Protein AF-A0A5F1FF62-F1 (afdb_monomer_lite)

Radius of gyration: 32.66 Å; chains: 1; bounding box: 64×73×89 Å

Foldseek 3Di:
DDDDPLVVLLVVLVPDDDDAKDWDDDPPVLWTFIADPVDPDCPRTPTDCDPPNSPCSNVVSHVDRVVHSVVSNVVSVVVVVVVVVVVVVVVLVVLLVVLVVVVVVLVVVLVVVVVVCCVVVVAPDDPDPPDPSVVVNCVSPPDPDDSVSVQLVVLQVVLVVLVVVLPDPVCVVVVVNVVSVVSSVCSNVCVVVVVVVVPDDPPDDDDDPDDDD

Secondary structure (DSSP, 8-state):
-PPP-HHHHHHHHHHSPPS--EEEEEGGGTEEEEE-TT--STTS-EEE--SSTTTTHHHHHHHHHHT-HHHHHHHHHHHHHHHHHHHHHHHHHHHHHHHHHHHHHHHHHHHHHHHHHHHTTSSPPP-STT-HHHHHHHHHHS--S--HHHHHHHHHHHHHHHHHHHTSHHHHHTT-HHHHHHHHHHHHTTTTHHHHHTT--------------

Structure (mmCIF, N/CA/C/O backbone):
data_AF-A0A5F1FF62-F1
#
_entry.id   AF-A0A5F1FF62-F1
#
loop_
_atom_site.group_PDB
_atom_site.id
_atom_site.type_symbol
_atom_site.label_atom_id
_atom_site.label_alt_id
_atom_site.label_comp_id
_atom_site.label_asym_id
_atom_site.label_entity_id
_atom_site.label_seq_id
_atom_site.pdbx_PDB_ins_code
_atom_site.Cartn_x
_atom_site.Cartn_y
_atom_site.Cartn_z
_atom_site.occupancy
_atom_site.B_iso_or_equiv
_atom_site.auth_seq_id
_atom_site.auth_comp_id
_atom_site.auth_asym_id
_atom_site.auth_atom_id
_atom_site.pdbx_PDB_model_num
ATOM 1 N N . MET A 1 1 ? 9.003 -16.975 17.734 1.00 49.59 1 MET A N 1
ATOM 2 C CA . MET A 1 1 ? 7.691 -16.294 17.709 1.00 49.59 1 MET A CA 1
ATOM 3 C C . MET A 1 1 ? 6.743 -17.127 16.867 1.00 49.59 1 MET A C 1
ATOM 5 O O . MET A 1 1 ? 7.100 -17.449 15.740 1.00 49.59 1 MET A O 1
ATOM 9 N N . SER A 1 2 ? 5.597 -17.541 17.407 1.00 73.25 2 SER A N 1
ATOM 10 C CA . SER A 1 2 ? 4.537 -18.158 16.603 1.00 73.25 2 SER A CA 1
ATOM 11 C C . SER A 1 2 ? 3.933 -17.104 15.670 1.00 73.25 2 SER A C 1
ATOM 13 O O . SER A 1 2 ? 3.808 -15.935 16.035 1.00 73.25 2 SER A O 1
ATOM 15 N N . LYS A 1 3 ? 3.595 -17.496 14.439 1.00 89.38 3 LYS A N 1
ATOM 16 C CA . LYS A 1 3 ? 2.944 -16.599 13.480 1.00 89.38 3 LYS A CA 1
ATOM 17 C C . LYS A 1 3 ? 1.521 -16.318 13.970 1.00 89.38 3 LYS A C 1
ATOM 19 O O . LYS A 1 3 ? 0.759 -17.258 14.185 1.00 89.38 3 LYS A O 1
ATOM 24 N N . ILE A 1 4 ? 1.168 -15.047 14.148 1.00 90.94 4 ILE A N 1
ATOM 25 C CA . ILE A 1 4 ? -0.195 -14.653 14.520 1.00 90.94 4 ILE A CA 1
ATOM 26 C C . ILE A 1 4 ? -1.151 -15.056 13.392 1.00 90.94 4 ILE A C 1
ATOM 28 O O . ILE A 1 4 ? -0.934 -14.712 12.228 1.00 90.94 4 ILE A O 1
ATOM 32 N N . ASN A 1 5 ? -2.221 -15.776 13.733 1.00 94.31 5 ASN A N 1
ATOM 33 C CA . ASN A 1 5 ? -3.292 -16.082 12.791 1.00 94.31 5 ASN A CA 1
ATOM 34 C C . ASN A 1 5 ? -4.337 -14.959 12.811 1.00 94.31 5 ASN A C 1
ATOM 36 O O . ASN A 1 5 ? -5.277 -14.968 13.604 1.00 94.31 5 ASN A O 1
ATOM 40 N N . TYR A 1 6 ? -4.156 -13.985 11.923 1.00 94.62 6 TYR A N 1
ATOM 41 C CA . TYR A 1 6 ? -5.023 -12.812 11.838 1.00 94.62 6 TYR A CA 1
ATOM 42 C C . TYR A 1 6 ? -6.472 -13.135 11.462 1.00 94.62 6 TYR A C 1
ATOM 44 O O . TYR A 1 6 ? -7.371 -12.429 11.906 1.00 94.62 6 TYR A O 1
ATOM 52 N N . GLN A 1 7 ? -6.710 -14.198 10.685 1.00 94.62 7 GLN A N 1
ATOM 53 C CA . GLN A 1 7 ? -8.073 -14.598 10.331 1.00 94.62 7 GLN A CA 1
ATOM 54 C C . GLN A 1 7 ? -8.815 -15.116 11.560 1.00 94.62 7 GLN A C 1
ATOM 56 O O . GLN A 1 7 ? -9.945 -14.715 11.814 1.00 94.62 7 GLN A O 1
ATOM 61 N N . VAL A 1 8 ? -8.152 -15.954 12.360 1.00 95.75 8 VAL A N 1
ATOM 62 C CA . VAL A 1 8 ? -8.714 -16.443 13.624 1.00 95.75 8 VAL A CA 1
ATOM 63 C C . VAL A 1 8 ? -8.977 -15.282 14.582 1.00 95.75 8 VAL A C 1
ATOM 65 O O . VAL A 1 8 ? -10.057 -15.217 15.159 1.00 95.75 8 VAL A O 1
ATOM 68 N N . LEU A 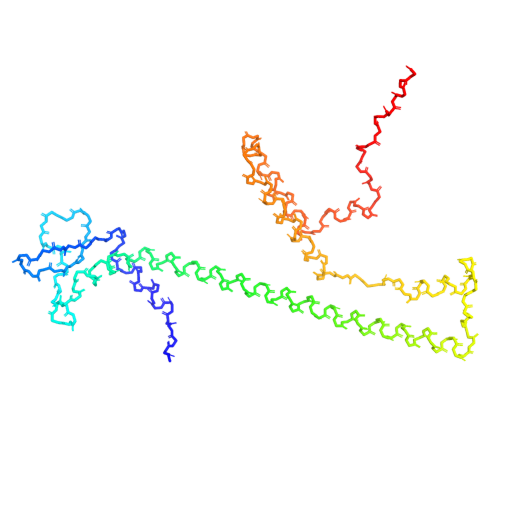1 9 ? -8.047 -14.326 14.705 1.00 95.12 9 LEU A N 1
ATOM 69 C CA . LEU A 1 9 ? -8.266 -13.132 15.531 1.00 95.12 9 LEU A CA 1
ATOM 70 C C . LEU A 1 9 ? -9.460 -12.298 15.056 1.00 95.12 9 LEU A C 1
ATOM 72 O O . LEU A 1 9 ? -10.239 -11.835 15.885 1.00 95.12 9 LEU A O 1
ATOM 76 N N . ARG A 1 10 ? -9.629 -12.130 13.739 1.00 96.50 10 ARG A N 1
ATOM 77 C CA . ARG A 1 10 ? -10.762 -11.397 13.166 1.00 96.50 10 ARG A CA 1
ATOM 78 C C . ARG A 1 10 ? -12.090 -12.083 13.484 1.00 96.50 10 ARG A C 1
ATOM 80 O O . ARG A 1 10 ? -13.035 -11.408 13.875 1.00 96.50 10 ARG A O 1
ATOM 87 N N . GLU A 1 11 ? -12.162 -13.406 13.351 1.00 96.69 11 GLU A N 1
ATOM 88 C CA . GLU A 1 11 ? -13.381 -14.158 13.670 1.00 96.69 11 GLU A CA 1
ATOM 89 C C . GLU A 1 11 ? -13.707 -14.131 15.168 1.00 96.69 11 GLU A C 1
ATOM 91 O O . GLU A 1 11 ? -14.864 -13.929 15.531 1.00 96.69 11 GLU A O 1
ATOM 96 N N . ILE A 1 12 ? -12.699 -14.229 16.044 1.00 96.00 12 ILE A N 1
ATOM 97 C CA . ILE A 1 12 ? -12.891 -14.059 17.494 1.00 96.00 12 ILE A CA 1
ATOM 98 C C . ILE A 1 12 ? -13.411 -12.648 17.806 1.00 96.00 12 ILE A C 1
ATOM 100 O O . ILE A 1 12 ? -14.361 -12.500 18.572 1.00 96.00 12 ILE A O 1
ATOM 104 N N . ALA A 1 13 ? -12.836 -11.611 17.188 1.00 95.50 13 ALA A N 1
ATOM 105 C CA . ALA A 1 13 ? -13.271 -10.234 17.401 1.00 95.50 13 ALA A CA 1
ATOM 106 C C . ALA A 1 13 ? -14.721 -10.005 16.941 1.00 95.50 13 ALA A C 1
ATOM 108 O O . ALA A 1 13 ? -15.482 -9.363 17.654 1.00 95.50 13 ALA A O 1
ATOM 109 N N . LYS A 1 14 ? -15.152 -10.571 15.807 1.00 95.31 14 LYS A N 1
ATOM 110 C CA . LYS A 1 14 ? -16.551 -10.463 15.346 1.00 95.31 14 LYS A CA 1
ATOM 111 C C . LYS A 1 14 ? -17.556 -11.117 16.297 1.00 95.31 14 LYS A C 1
ATOM 113 O O . LYS A 1 14 ? -18.678 -10.638 16.411 1.00 95.31 14 LYS A O 1
ATOM 118 N N . GLN A 1 15 ? -17.171 -12.219 16.942 1.00 95.25 15 GLN A N 1
ATOM 119 C CA . GLN A 1 15 ? -18.043 -12.966 17.858 1.00 95.25 15 GLN A CA 1
ATOM 120 C C . GLN A 1 15 ? -18.161 -12.316 19.242 1.00 95.25 15 GLN A C 1
ATOM 122 O O . GLN A 1 15 ? -19.122 -12.579 19.961 1.00 95.25 15 GLN A O 1
ATOM 127 N N . ALA A 1 16 ? -17.191 -11.489 19.627 1.00 92.88 16 ALA A N 1
ATOM 128 C CA . ALA A 1 16 ? -17.205 -10.787 20.902 1.00 92.88 16 ALA A CA 1
ATOM 129 C C . ALA A 1 16 ? -18.225 -9.630 20.921 1.00 92.88 16 ALA A C 1
ATOM 131 O O . ALA A 1 16 ? -18.706 -9.174 19.881 1.00 92.88 16 ALA A O 1
ATOM 132 N N . THR A 1 17 ? -18.540 -9.123 22.117 1.00 90.62 17 THR A N 1
ATOM 133 C CA . THR A 1 17 ? -19.432 -7.968 22.292 1.00 90.62 17 THR A CA 1
ATOM 134 C C . THR A 1 17 ? -18.849 -6.736 21.608 1.00 90.62 17 THR A C 1
ATOM 136 O O . THR A 1 17 ? -17.770 -6.269 21.967 1.00 90.62 17 THR A O 1
ATOM 139 N N . GLN A 1 18 ? -19.560 -6.203 20.618 1.00 91.75 18 GLN A N 1
ATOM 140 C CA . GLN A 1 18 ? -19.122 -5.019 19.882 1.00 91.75 18 GLN A CA 1
ATOM 141 C C . GLN A 1 18 ? -19.360 -3.735 20.686 1.00 91.75 18 GLN A C 1
ATOM 143 O O . GLN A 1 18 ? -20.227 -3.685 21.556 1.00 91.75 18 GLN A O 1
ATOM 148 N N . GLY A 1 19 ? -18.626 -2.678 20.337 1.00 88.75 19 GLY A N 1
ATOM 149 C CA . GLY A 1 19 ? -18.768 -1.356 20.945 1.00 88.75 19 GLY A CA 1
ATOM 150 C C . GLY A 1 19 ? -17.709 -1.049 22.002 1.00 88.75 19 GLY A C 1
ATOM 151 O O . GLY A 1 19 ? -16.685 -1.725 22.101 1.00 88.75 19 GLY A O 1
ATOM 152 N N . GLU A 1 20 ? -17.944 0.026 22.752 1.00 90.38 20 GLU A N 1
ATOM 153 C CA . GLU A 1 20 ? -17.023 0.504 23.780 1.00 90.38 20 GLU A CA 1
ATOM 154 C C . GLU A 1 20 ? -16.998 -0.442 24.980 1.00 90.38 20 GLU A C 1
ATOM 156 O O . GLU A 1 20 ? -18.036 -0.862 25.493 1.00 90.38 20 GLU A O 1
ATOM 161 N N . TRP A 1 21 ? -15.788 -0.761 25.428 1.00 92.00 21 TRP A N 1
ATOM 162 C CA . TRP A 1 21 ? -15.542 -1.484 26.666 1.00 92.00 21 TRP A CA 1
ATOM 163 C C . TRP A 1 21 ? -14.850 -0.537 27.644 1.00 92.00 21 TRP A C 1
ATOM 165 O O . TRP A 1 21 ? -13.980 0.242 27.253 1.00 92.00 21 TRP A O 1
ATOM 175 N N . VAL A 1 22 ? -15.210 -0.622 28.922 1.00 90.44 22 VAL A N 1
ATOM 176 C CA . VAL A 1 22 ? -14.703 0.246 29.989 1.00 90.44 22 VAL A CA 1
ATOM 177 C C . VAL A 1 22 ? -14.136 -0.607 31.116 1.00 90.44 22 VAL A C 1
ATOM 179 O O . VAL A 1 22 ? -14.648 -1.680 31.435 1.00 90.44 22 VAL A O 1
ATOM 182 N N . ALA A 1 23 ? -13.053 -0.133 31.727 1.00 90.31 23 ALA A N 1
ATOM 183 C CA . ALA A 1 23 ? -12.481 -0.778 32.897 1.00 90.31 23 ALA A CA 1
ATOM 184 C C . ALA A 1 23 ? -13.267 -0.412 34.163 1.00 90.31 23 ALA A C 1
ATOM 186 O O . ALA A 1 23 ? -13.412 0.764 34.499 1.00 90.31 23 ALA A O 1
ATOM 187 N N . PHE A 1 24 ? -13.700 -1.426 34.905 1.00 86.88 24 PHE A N 1
ATOM 188 C CA . PHE A 1 24 ? -14.307 -1.283 36.222 1.00 86.88 24 PHE A CA 1
ATOM 189 C C . PHE A 1 24 ? -13.265 -1.546 37.308 1.00 86.88 24 PHE A C 1
ATOM 191 O O . PHE A 1 24 ? -12.750 -2.661 37.422 1.00 86.88 24 PHE A O 1
ATOM 198 N N . ILE A 1 25 ? -12.966 -0.526 38.114 1.00 86.56 25 ILE A N 1
ATOM 199 C CA . ILE A 1 25 ? -11.929 -0.570 39.149 1.00 86.56 25 ILE A CA 1
ATOM 200 C C . ILE A 1 25 ? -12.566 -0.295 40.516 1.00 86.56 25 ILE A C 1
ATOM 202 O O . ILE A 1 25 ? -13.060 0.799 40.778 1.00 86.56 25 ILE A O 1
ATOM 206 N N . SER A 1 26 ? -12.536 -1.284 41.408 1.00 85.31 26 SER A N 1
ATOM 207 C CA . SER A 1 26 ? -13.004 -1.172 42.791 1.00 85.31 26 SER A CA 1
ATOM 208 C C . SER A 1 26 ? -11.936 -1.701 43.743 1.00 85.31 26 SER A C 1
ATOM 210 O O . SER A 1 26 ? -11.886 -2.889 44.068 1.00 85.31 26 SER A O 1
ATOM 212 N N . THR A 1 27 ? -11.088 -0.794 44.222 1.00 82.06 27 THR A N 1
ATOM 213 C CA . THR A 1 27 ? -9.988 -1.108 45.147 1.00 82.06 27 THR A CA 1
ATOM 214 C C . THR A 1 27 ? -10.494 -1.659 46.480 1.00 82.06 27 THR A C 1
ATOM 216 O O . THR A 1 27 ? -9.939 -2.627 46.989 1.00 82.06 27 THR A O 1
ATOM 219 N N . GLY A 1 28 ? -11.600 -1.119 47.006 1.00 79.31 28 GLY A N 1
ATOM 220 C CA . GLY A 1 28 ? -12.195 -1.558 48.275 1.00 79.31 28 GLY A CA 1
ATOM 221 C C . GLY A 1 28 ? -12.721 -2.997 48.265 1.00 79.31 28 GLY A C 1
ATOM 222 O O . GLY A 1 28 ? -12.773 -3.633 49.312 1.00 79.31 28 GLY A O 1
ATOM 223 N N . THR A 1 29 ? -13.078 -3.533 47.093 1.00 79.25 29 THR A N 1
ATOM 224 C CA . THR A 1 29 ? -13.524 -4.931 46.941 1.00 79.25 29 THR A CA 1
ATOM 225 C C . THR A 1 29 ? -12.495 -5.818 46.235 1.00 79.25 29 THR A C 1
ATOM 227 O O . THR A 1 29 ? -12.786 -6.986 45.964 1.00 79.25 29 THR A O 1
ATOM 230 N N . GLY A 1 30 ? -11.320 -5.270 45.895 1.00 77.19 30 GLY A N 1
ATOM 231 C CA . GLY A 1 30 ? -10.305 -5.940 45.076 1.00 77.19 30 GLY A CA 1
ATOM 232 C C . GLY A 1 30 ? -10.830 -6.392 43.708 1.00 77.19 30 GLY A C 1
ATOM 233 O O . GLY A 1 30 ? -10.431 -7.446 43.212 1.00 77.19 30 GLY A O 1
ATOM 234 N N . THR A 1 31 ? -11.788 -5.659 43.130 1.00 80.31 31 THR A N 1
ATOM 235 C CA . THR A 1 31 ? -12.437 -6.023 41.863 1.00 80.31 31 THR A CA 1
ATOM 236 C C . THR A 1 31 ? -11.886 -5.172 40.729 1.00 80.31 31 THR A C 1
ATOM 238 O O . THR A 1 31 ? -12.028 -3.952 40.744 1.00 80.31 31 THR A O 1
ATOM 241 N N . TYR A 1 32 ? -11.317 -5.832 39.726 1.00 85.06 32 TYR A N 1
ATOM 242 C CA . TYR A 1 32 ? -10.826 -5.218 38.497 1.00 85.06 32 TYR A CA 1
ATOM 243 C C . TYR A 1 32 ? -11.397 -6.013 37.324 1.00 85.06 32 TYR A C 1
ATOM 245 O O . TYR A 1 32 ? -11.244 -7.235 37.270 1.00 85.06 32 TYR A O 1
ATOM 253 N N . ALA A 1 33 ? -12.127 -5.344 36.442 1.00 85.56 33 ALA A N 1
ATOM 254 C CA . ALA A 1 33 ? -12.941 -6.002 35.428 1.00 85.56 33 ALA A CA 1
ATOM 255 C C . ALA A 1 33 ? -13.121 -5.125 34.187 1.00 85.56 33 ALA A C 1
ATOM 257 O O . ALA A 1 33 ? -12.734 -3.957 34.178 1.00 85.56 33 ALA A O 1
ATOM 258 N N . VAL A 1 34 ? -13.740 -5.689 33.154 1.00 87.38 34 VAL A N 1
ATOM 259 C CA . VAL A 1 34 ? -14.182 -4.966 31.957 1.00 87.38 34 VAL A CA 1
ATOM 260 C C . VAL A 1 34 ? -15.695 -5.123 31.821 1.00 87.38 34 VAL A C 1
ATOM 262 O O . VAL A 1 34 ? -16.224 -6.190 32.141 1.00 87.38 34 VAL A O 1
ATOM 265 N N . HIS A 1 35 ? -16.375 -4.058 31.400 1.00 85.81 35 HIS A N 1
ATOM 266 C CA . HIS A 1 35 ? -17.827 -4.012 31.203 1.00 85.81 35 HIS A CA 1
ATOM 267 C C . HIS A 1 35 ? -18.202 -3.062 30.057 1.00 85.81 35 HIS A C 1
ATOM 269 O O . HIS A 1 35 ? -17.329 -2.384 29.505 1.00 85.81 35 HIS A O 1
ATOM 275 N N . THR A 1 36 ? -19.488 -2.983 29.709 1.00 85.88 36 THR A N 1
ATOM 276 C CA . THR A 1 36 ? -19.987 -2.000 28.738 1.00 85.88 36 THR A CA 1
ATOM 277 C C . THR A 1 36 ? -20.586 -0.772 29.445 1.00 85.88 36 THR A C 1
ATOM 279 O O . THR A 1 36 ? -21.092 -0.891 30.566 1.00 85.88 36 THR A O 1
ATOM 282 N N . PRO A 1 37 ? -20.575 0.432 28.835 1.00 81.12 37 PRO A N 1
ATOM 283 C CA . PRO A 1 37 ? -21.099 1.649 29.471 1.00 81.12 37 PRO A CA 1
ATOM 284 C C . PRO A 1 37 ? -22.577 1.590 29.900 1.00 81.12 37 PRO A C 1
ATOM 286 O O . PRO A 1 37 ? -23.000 2.379 30.744 1.00 81.12 37 PRO A O 1
ATOM 289 N N . GLY A 1 38 ? -23.375 0.690 29.313 1.00 70.88 38 GLY A N 1
ATOM 290 C CA . GLY A 1 38 ? -24.804 0.538 29.611 1.00 70.88 38 GLY A CA 1
ATOM 291 C C . GLY A 1 38 ? -25.112 -0.167 30.937 1.00 70.88 38 GLY A C 1
ATOM 292 O O . GLY A 1 38 ? -26.257 -0.118 31.396 1.00 70.88 38 GLY A O 1
ATOM 293 N N . ASP A 1 39 ? -24.110 -0.780 31.569 1.00 68.50 39 ASP A N 1
ATOM 294 C CA . ASP A 1 39 ? -24.318 -1.696 32.688 1.00 68.50 39 ASP A CA 1
ATOM 295 C C . ASP A 1 39 ? -24.507 -0.955 34.013 1.00 68.50 39 ASP A C 1
ATOM 297 O O . ASP A 1 39 ? -23.639 -0.223 34.491 1.00 68.50 39 ASP A O 1
ATOM 301 N N . LYS A 1 40 ? -25.675 -1.154 34.637 1.00 58.00 40 LYS A N 1
ATOM 302 C CA . LYS A 1 40 ? -26.061 -0.490 35.897 1.00 58.00 40 LYS A CA 1
ATOM 303 C C . LYS A 1 40 ? -25.883 -1.361 37.140 1.00 58.00 40 LYS A C 1
ATOM 305 O O . LYS A 1 40 ? -26.036 -0.858 38.254 1.00 58.00 40 LYS A O 1
ATOM 310 N N . ARG A 1 41 ? -25.611 -2.657 36.978 1.00 55.38 41 ARG A N 1
ATOM 311 C CA . ARG A 1 41 ? -25.443 -3.642 38.060 1.00 55.38 41 ARG A CA 1
ATOM 312 C C . ARG A 1 41 ? -24.451 -4.712 37.617 1.00 55.38 41 ARG A C 1
ATOM 314 O O . ARG A 1 41 ? -24.289 -4.916 36.424 1.00 55.38 41 ARG A O 1
ATOM 321 N N . CYS A 1 42 ? -23.793 -5.361 38.578 1.00 60.59 42 CYS A N 1
ATOM 322 C CA . CYS A 1 42 ? -22.689 -6.324 38.430 1.00 60.59 42 CYS A CA 1
ATOM 323 C C . CYS A 1 42 ? -22.987 -7.600 37.602 1.00 60.59 42 CYS A C 1
ATOM 325 O O . CYS A 1 42 ? -22.338 -8.619 37.820 1.00 60.59 42 CYS A O 1
ATOM 327 N N . GLU A 1 43 ? -23.980 -7.579 36.718 1.00 59.53 43 GLU A N 1
ATOM 328 C CA . GLU A 1 43 ? -24.482 -8.722 35.956 1.00 59.53 43 GLU A CA 1
ATOM 329 C C . GLU A 1 43 ? -23.626 -8.976 34.700 1.00 59.53 43 GLU A C 1
ATOM 331 O O . GLU A 1 43 ? -23.293 -10.126 34.434 1.00 59.53 43 GLU A O 1
ATOM 336 N N . ASP A 1 44 ? -23.136 -7.920 34.038 1.00 62.22 44 ASP A N 1
ATOM 337 C CA . ASP A 1 44 ? -22.296 -7.997 32.824 1.00 62.22 44 ASP A CA 1
ATOM 338 C C . ASP A 1 44 ? -20.802 -7.692 33.085 1.00 62.22 44 ASP A C 1
ATOM 340 O O . ASP A 1 44 ? -20.019 -7.370 32.189 1.00 62.22 44 ASP A O 1
ATOM 344 N N . VAL A 1 45 ? -20.373 -7.794 34.347 1.00 65.69 45 VAL A N 1
ATOM 345 C CA . VAL A 1 45 ? -18.990 -7.524 34.765 1.00 65.69 45 VAL A CA 1
ATOM 346 C C . VAL A 1 45 ? -18.179 -8.818 34.760 1.00 65.69 45 VAL A C 1
ATOM 348 O O . VAL A 1 45 ? -18.389 -9.698 35.598 1.00 65.69 45 VAL A O 1
ATOM 351 N N . ILE A 1 46 ? -17.164 -8.914 33.896 1.00 66.56 46 ILE A N 1
ATOM 352 C CA . ILE A 1 46 ? -16.197 -10.023 33.947 1.00 66.56 46 ILE A CA 1
ATOM 353 C C . ILE A 1 46 ? -15.224 -9.773 35.108 1.00 66.56 46 ILE A C 1
ATOM 355 O O . ILE A 1 46 ? -14.135 -9.222 34.929 1.00 66.56 46 ILE A O 1
ATOM 359 N N . LYS A 1 47 ? -15.627 -10.148 36.332 1.00 67.00 47 LYS A N 1
ATOM 360 C CA . LYS A 1 47 ? -14.765 -10.081 37.520 1.00 67.00 47 LYS A CA 1
ATOM 361 C C . LYS A 1 47 ? -13.661 -11.119 37.407 1.00 67.00 47 LYS A C 1
ATOM 363 O O . LYS A 1 47 ? -13.907 -12.321 37.461 1.00 67.00 47 LYS A O 1
ATOM 368 N N . TRP A 1 48 ? -12.430 -10.638 37.320 1.00 67.81 48 TRP A N 1
ATOM 369 C CA . TRP A 1 48 ? -11.275 -11.493 37.139 1.00 67.81 48 TRP A CA 1
ATOM 370 C C . TRP A 1 48 ? -10.222 -11.215 38.219 1.00 67.81 48 TRP A C 1
ATOM 372 O O . TRP A 1 48 ? -9.971 -10.077 38.606 1.00 67.81 48 TRP A O 1
ATOM 382 N N . THR A 1 49 ? -9.633 -12.277 38.772 1.00 64.94 49 THR A N 1
ATOM 383 C CA . THR A 1 49 ? -8.751 -12.214 39.950 1.00 64.94 49 THR A CA 1
ATOM 384 C C . THR A 1 49 ? -7.337 -11.706 39.647 1.00 64.94 49 THR A C 1
ATOM 386 O O . THR A 1 49 ? -6.520 -11.644 40.562 1.00 64.94 49 THR A O 1
ATOM 389 N N . GLY A 1 50 ? -7.029 -11.348 38.396 1.00 65.69 50 GLY A N 1
ATOM 390 C CA . GLY A 1 50 ? -5.677 -11.006 37.937 1.00 65.69 50 GLY A CA 1
ATOM 391 C C . GLY A 1 50 ? -4.791 -12.239 37.686 1.00 65.69 50 GLY A C 1
ATOM 392 O O . GLY A 1 50 ? -5.108 -13.343 38.128 1.00 65.69 50 GLY A O 1
ATOM 393 N N . PHE A 1 51 ? -3.682 -12.059 36.952 1.00 72.75 51 PHE A N 1
ATOM 394 C CA . PHE A 1 51 ? -2.701 -13.126 36.653 1.00 72.75 51 PHE A CA 1
ATOM 395 C C . PHE A 1 51 ? -1.549 -13.167 37.676 1.00 72.75 51 PHE A C 1
ATOM 397 O O . PHE A 1 51 ? -0.791 -14.129 37.721 1.00 72.75 51 PHE A O 1
ATOM 404 N N . ASP A 1 52 ? -1.391 -12.114 38.478 1.00 78.38 52 ASP A N 1
ATOM 405 C CA . ASP A 1 52 ? -0.155 -11.769 39.188 1.00 78.38 52 ASP A CA 1
ATOM 406 C C . ASP A 1 52 ? -0.385 -11.423 40.669 1.00 78.38 52 ASP A C 1
ATOM 408 O O . ASP A 1 52 ? 0.316 -10.592 41.254 1.00 78.38 52 ASP A O 1
ATOM 412 N N . GLY A 1 53 ? -1.406 -12.028 41.281 1.00 75.88 53 GLY A N 1
ATOM 413 C CA . GLY A 1 53 ? -1.830 -11.674 42.638 1.00 75.88 53 GLY A CA 1
ATOM 414 C C . GLY A 1 53 ? -2.398 -10.253 42.725 1.00 75.88 53 GLY A C 1
ATOM 415 O O . GLY A 1 53 ? -2.222 -9.588 43.739 1.00 75.88 53 GLY A O 1
ATOM 416 N N . GLN A 1 54 ? -3.042 -9.793 41.647 1.00 77.81 54 GLN A N 1
ATOM 417 C CA . GLN A 1 54 ? -3.685 -8.483 41.476 1.00 77.81 54 GLN A CA 1
ATOM 418 C C . GLN A 1 54 ? -2.768 -7.258 41.378 1.00 77.81 54 GLN A C 1
ATOM 420 O O . GLN A 1 54 ? -3.273 -6.140 41.274 1.00 77.81 54 GLN A O 1
ATOM 425 N N . LYS A 1 55 ? -1.443 -7.429 41.343 1.00 85.44 55 LYS A N 1
ATOM 426 C CA . LYS A 1 55 ? -0.496 -6.301 41.321 1.00 85.44 55 LYS A CA 1
ATOM 427 C C . LYS A 1 55 ? -0.710 -5.359 40.131 1.00 85.44 55 LYS A C 1
ATOM 429 O O . LYS A 1 55 ? -0.586 -4.152 40.298 1.00 85.44 55 LYS A O 1
ATOM 434 N N . ASN A 1 56 ? -1.070 -5.892 38.961 1.00 88.06 56 ASN A N 1
ATOM 435 C CA . ASN A 1 56 ? -1.351 -5.113 37.749 1.00 88.06 56 ASN A CA 1
ATOM 436 C C . ASN A 1 56 ? -2.817 -5.187 37.303 1.00 88.06 56 ASN A C 1
ATOM 438 O O . ASN A 1 56 ? -3.129 -4.867 36.156 1.00 88.06 56 ASN A O 1
ATOM 442 N N . ALA A 1 57 ? -3.730 -5.626 38.170 1.00 87.62 57 ALA A N 1
ATOM 443 C CA . ALA A 1 57 ? -5.102 -5.924 37.765 1.00 87.62 57 ALA A CA 1
ATOM 444 C C . ALA A 1 57 ? -5.844 -4.706 37.187 1.00 87.62 57 ALA A C 1
ATOM 446 O O . ALA A 1 57 ? -6.549 -4.847 36.188 1.00 87.62 57 ALA A O 1
ATOM 447 N N . GLU A 1 58 ? -5.618 -3.508 37.734 1.00 88.44 58 GLU A N 1
ATOM 448 C CA . GLU A 1 58 ? -6.161 -2.269 37.167 1.00 88.44 58 GLU A CA 1
ATOM 449 C C . GLU A 1 58 ? -5.648 -2.003 35.745 1.00 88.44 58 GLU A C 1
ATOM 451 O O . GLU A 1 58 ? -6.441 -1.769 34.831 1.00 88.44 58 GLU A O 1
ATOM 456 N N . ASN A 1 59 ? -4.333 -2.079 35.540 1.00 90.88 59 ASN A N 1
ATOM 457 C CA . ASN A 1 59 ? -3.720 -1.836 34.233 1.00 90.88 59 ASN A CA 1
ATOM 458 C C . ASN A 1 59 ? -4.184 -2.861 33.194 1.00 90.88 59 ASN A C 1
ATOM 460 O O . ASN A 1 59 ? -4.475 -2.496 32.058 1.00 90.88 59 ASN A O 1
ATOM 464 N N . ASN A 1 60 ? -4.317 -4.128 33.589 1.00 89.62 60 ASN A N 1
ATOM 465 C CA . ASN A 1 60 ? -4.803 -5.185 32.708 1.00 89.62 60 ASN A CA 1
ATOM 466 C C . ASN A 1 60 ? -6.263 -4.952 32.298 1.00 89.62 60 ASN A C 1
ATOM 468 O O . ASN A 1 60 ? -6.593 -5.102 31.125 1.00 89.62 60 ASN A O 1
ATOM 472 N N . ALA A 1 61 ? -7.125 -4.538 33.234 1.00 89.69 61 ALA A N 1
ATOM 473 C CA . ALA A 1 61 ? -8.511 -4.191 32.928 1.00 89.69 61 ALA A CA 1
ATOM 474 C C . ALA A 1 61 ? -8.589 -3.021 31.934 1.00 89.69 61 ALA A C 1
ATOM 476 O O . ALA A 1 61 ? -9.295 -3.111 30.932 1.00 89.69 61 ALA A O 1
ATOM 477 N N . ARG A 1 62 ? -7.804 -1.956 32.157 1.00 92.12 62 ARG A N 1
ATOM 478 C CA . ARG A 1 62 ? -7.704 -0.819 31.223 1.00 92.12 62 ARG A CA 1
ATOM 479 C C . ARG A 1 62 ? -7.195 -1.246 29.848 1.00 92.12 62 ARG A C 1
ATOM 481 O O . ARG A 1 62 ? -7.755 -0.820 28.844 1.00 92.12 62 ARG A O 1
ATOM 488 N N . TYR A 1 63 ? -6.179 -2.105 29.800 1.00 92.69 63 TYR A N 1
ATOM 489 C CA . TYR A 1 63 ? -5.626 -2.621 28.550 1.00 92.69 63 TYR A CA 1
ATOM 490 C C . TYR A 1 63 ? -6.658 -3.428 27.756 1.00 92.69 63 TYR A C 1
ATOM 492 O O . TYR A 1 63 ? -6.877 -3.137 26.585 1.00 92.69 63 TYR A O 1
ATOM 500 N N . ILE A 1 64 ? -7.334 -4.393 28.388 1.00 91.00 64 ILE A N 1
ATOM 501 C CA . ILE A 1 64 ? -8.354 -5.225 27.730 1.00 91.00 64 ILE A CA 1
ATOM 502 C C . ILE A 1 64 ? -9.529 -4.364 27.247 1.00 91.00 64 ILE A C 1
ATOM 504 O O . ILE A 1 64 ? -10.000 -4.554 26.130 1.00 91.00 64 ILE A O 1
ATOM 508 N N . ALA A 1 65 ? -9.974 -3.395 28.053 1.00 91.94 65 ALA A N 1
ATOM 509 C CA . ALA A 1 65 ? -11.042 -2.471 27.676 1.00 91.94 65 ALA A CA 1
ATOM 510 C C . ALA A 1 65 ? -10.663 -1.610 26.454 1.00 91.94 65 ALA A C 1
ATOM 512 O O . ALA A 1 65 ? -11.460 -1.433 25.533 1.00 91.94 65 ALA A O 1
ATOM 513 N N . ALA A 1 66 ? -9.423 -1.116 26.411 1.00 94.81 66 ALA A N 1
ATOM 514 C CA . ALA A 1 66 ? -8.911 -0.354 25.275 1.00 94.81 66 ALA A CA 1
ATOM 515 C C . ALA A 1 66 ? -8.743 -1.222 24.015 1.00 94.81 66 ALA A C 1
ATOM 517 O O . ALA A 1 66 ? -9.005 -0.760 22.909 1.00 94.81 66 ALA A O 1
ATOM 518 N N . PHE A 1 67 ? -8.346 -2.487 24.173 1.00 95.06 67 PHE A N 1
ATOM 519 C CA . PHE A 1 67 ? -8.199 -3.467 23.091 1.00 95.06 67 PHE A CA 1
ATOM 520 C C . PHE A 1 67 ? -9.500 -4.241 22.817 1.00 95.06 67 PHE A C 1
ATOM 522 O O . PHE A 1 67 ? -9.501 -5.455 22.605 1.00 95.06 67 PHE A O 1
ATOM 529 N N . ASN A 1 68 ? -10.625 -3.524 22.818 1.00 94.38 68 ASN A N 1
ATOM 530 C CA . ASN A 1 68 ? -11.933 -4.098 22.530 1.00 94.38 68 ASN A CA 1
ATOM 531 C C . ASN A 1 68 ? -12.034 -4.621 21.076 1.00 94.38 68 ASN A C 1
ATOM 533 O O . ASN A 1 68 ? -11.196 -4.305 20.219 1.00 94.38 68 ASN A O 1
ATOM 537 N N . PRO A 1 69 ? -13.077 -5.403 20.752 1.00 95.50 69 PRO A N 1
ATOM 538 C CA . PRO A 1 69 ? -13.208 -6.021 19.439 1.00 95.50 69 PRO A CA 1
ATOM 539 C C . PRO A 1 69 ? -13.290 -5.043 18.264 1.00 95.50 69 PRO A C 1
ATOM 541 O O . PRO A 1 69 ? -12.847 -5.388 17.166 1.00 95.50 69 PRO A O 1
ATOM 544 N N . ALA A 1 70 ? -13.826 -3.835 18.465 1.00 94.38 70 ALA A N 1
ATOM 545 C CA . ALA A 1 70 ? -13.877 -2.814 17.420 1.00 94.38 70 ALA A CA 1
ATOM 546 C C . ALA A 1 70 ? -12.470 -2.286 17.090 1.00 94.38 70 ALA A C 1
ATOM 548 O O . ALA A 1 70 ? -12.103 -2.199 15.919 1.00 94.38 70 ALA A O 1
ATOM 549 N N . VAL A 1 71 ? -11.649 -2.021 18.112 1.00 95.88 71 VAL A N 1
ATOM 550 C CA . VAL A 1 71 ? -10.249 -1.599 17.940 1.00 95.88 71 VAL A CA 1
ATOM 551 C C . VAL A 1 71 ? -9.423 -2.696 17.270 1.00 95.88 71 VAL A C 1
ATOM 553 O O . VAL A 1 71 ? -8.676 -2.416 16.333 1.00 95.88 71 VAL A O 1
ATOM 556 N N . VAL A 1 72 ? -9.585 -3.958 17.684 1.00 95.75 72 VAL A N 1
ATOM 557 C CA . VAL A 1 72 ? -8.889 -5.093 17.053 1.00 95.75 72 VAL A CA 1
ATOM 558 C C . VAL A 1 72 ? -9.226 -5.192 15.566 1.00 95.75 72 VAL A C 1
ATOM 560 O O . VAL A 1 72 ? -8.323 -5.364 14.750 1.00 95.75 72 VAL A O 1
ATOM 563 N N . GLN A 1 73 ? -10.501 -5.066 15.194 1.00 95.75 73 GLN A N 1
ATOM 564 C CA . GLN A 1 73 ? -10.913 -5.108 13.790 1.00 95.75 73 GLN A CA 1
ATOM 565 C C . GLN A 1 73 ? -10.315 -3.951 12.983 1.00 95.75 73 GLN A C 1
ATOM 567 O O . GLN A 1 73 ? -9.732 -4.208 11.932 1.00 95.75 73 GLN A O 1
ATOM 572 N N . ALA A 1 74 ? -10.356 -2.723 13.510 1.00 96.25 74 ALA A N 1
ATOM 573 C CA . ALA A 1 74 ? -9.769 -1.556 12.853 1.00 96.25 74 ALA A CA 1
ATOM 574 C C . ALA A 1 74 ? -8.255 -1.715 12.618 1.00 96.25 74 ALA A C 1
ATOM 576 O O . ALA A 1 74 ? -7.765 -1.452 11.522 1.00 96.25 74 ALA A O 1
ATOM 577 N N . LEU A 1 75 ? -7.514 -2.221 13.610 1.00 96.62 75 LEU A N 1
ATOM 578 C CA . LEU A 1 75 ? -6.079 -2.493 13.466 1.00 96.62 75 LEU A CA 1
ATOM 579 C C . LEU A 1 75 ? -5.794 -3.597 12.439 1.00 96.62 75 LEU A C 1
ATOM 581 O O . LEU A 1 75 ? -4.797 -3.542 11.716 1.00 96.62 75 LEU A O 1
ATOM 585 N N . LEU A 1 76 ? -6.651 -4.620 12.360 1.00 96.88 76 LEU A N 1
ATOM 586 C CA . LEU A 1 76 ? -6.523 -5.676 11.355 1.00 96.88 76 LEU A CA 1
ATOM 587 C C . LEU A 1 76 ? -6.796 -5.151 9.941 1.00 96.88 76 LEU A C 1
ATOM 589 O O . LEU A 1 76 ? -6.063 -5.535 9.028 1.00 96.88 76 LEU A O 1
ATOM 593 N N . ASP A 1 77 ? -7.789 -4.272 9.780 1.00 96.81 77 ASP A N 1
ATOM 594 C CA . ASP A 1 77 ? -8.097 -3.587 8.519 1.00 96.81 77 ASP A CA 1
ATOM 595 C C . ASP A 1 77 ? -6.938 -2.692 8.074 1.00 96.81 77 ASP A C 1
ATOM 597 O O . ASP A 1 77 ? -6.488 -2.784 6.931 1.00 96.81 77 ASP A O 1
ATOM 601 N N . GLU A 1 78 ? -6.390 -1.883 8.985 1.00 97.56 78 GLU A N 1
ATOM 602 C CA . GLU A 1 78 ? -5.232 -1.035 8.702 1.00 97.56 78 GLU A CA 1
ATOM 603 C C . GLU A 1 78 ? -4.023 -1.875 8.269 1.00 97.56 78 GLU A C 1
ATOM 605 O O . GLU A 1 78 ? -3.390 -1.593 7.249 1.00 97.56 78 GLU A O 1
ATOM 610 N N . ARG A 1 79 ? -3.733 -2.963 8.991 1.00 96.38 79 ARG A N 1
ATOM 611 C CA . ARG A 1 79 ? -2.627 -3.871 8.664 1.00 96.38 79 ARG A CA 1
ATOM 612 C C . ARG A 1 79 ? -2.810 -4.511 7.290 1.00 96.38 79 ARG A C 1
ATOM 614 O O . ARG A 1 79 ? -1.840 -4.658 6.543 1.00 96.38 79 ARG A O 1
ATOM 621 N N . GLU A 1 80 ? -4.028 -4.926 6.955 1.00 95.88 80 GLU A N 1
ATOM 622 C CA . GLU A 1 80 ? -4.364 -5.503 5.652 1.00 95.88 80 GLU A CA 1
ATOM 623 C C . GLU A 1 80 ? -4.189 -4.481 4.521 1.00 95.88 80 GLU A C 1
ATOM 625 O O . GLU A 1 80 ? -3.522 -4.780 3.526 1.00 95.88 80 GLU A O 1
ATOM 630 N N . ALA A 1 81 ? -4.675 -3.252 4.714 1.00 96.62 81 ALA A N 1
ATOM 631 C CA . ALA A 1 81 ? -4.498 -2.154 3.769 1.00 96.62 81 ALA A CA 1
ATOM 632 C C . ALA A 1 81 ? -3.012 -1.816 3.548 1.00 96.62 81 ALA A C 1
ATOM 634 O O . ALA A 1 81 ? -2.561 -1.705 2.405 1.00 96.62 81 ALA A O 1
ATOM 635 N N . GLN A 1 82 ? -2.223 -1.732 4.624 1.00 96.69 82 GLN A N 1
ATOM 636 C CA . GLN A 1 82 ? -0.775 -1.512 4.554 1.00 96.69 82 GLN A CA 1
ATOM 637 C C . GLN A 1 82 ? -0.057 -2.659 3.831 1.00 96.69 82 GLN A C 1
ATOM 639 O O . GLN A 1 82 ? 0.789 -2.411 2.973 1.00 96.69 82 GLN A O 1
ATOM 644 N N . SER A 1 83 ? -0.419 -3.913 4.124 1.00 96.44 83 SER A N 1
ATOM 645 C CA . SER A 1 83 ? 0.173 -5.092 3.471 1.00 96.44 83 SER A CA 1
ATOM 646 C C . SER A 1 83 ? -0.079 -5.079 1.963 1.00 96.44 83 SER A C 1
ATOM 648 O O . SER A 1 83 ? 0.832 -5.345 1.180 1.00 96.44 83 SER A O 1
ATOM 650 N N . LYS A 1 84 ? -1.298 -4.717 1.546 1.00 96.81 84 LYS A N 1
ATOM 651 C CA . LYS A 1 84 ? -1.643 -4.559 0.131 1.00 96.81 84 LYS A CA 1
ATOM 652 C C . LYS A 1 84 ? -0.823 -3.446 -0.524 1.00 96.81 84 LYS A C 1
ATOM 654 O O . LYS A 1 84 ? -0.248 -3.664 -1.588 1.00 96.81 84 LYS A O 1
ATOM 659 N N . ARG A 1 85 ? -0.701 -2.288 0.133 1.00 94.88 85 ARG A N 1
ATOM 660 C CA . ARG A 1 85 ? 0.089 -1.162 -0.382 1.00 94.88 85 ARG A CA 1
ATOM 661 C C . ARG A 1 85 ? 1.570 -1.509 -0.538 1.00 94.88 85 ARG A C 1
ATOM 663 O O . ARG A 1 85 ? 2.178 -1.116 -1.528 1.00 94.88 85 ARG A O 1
ATOM 670 N N . ILE A 1 86 ? 2.150 -2.253 0.406 1.00 96.75 86 ILE A N 1
ATOM 671 C CA . ILE A 1 86 ? 3.537 -2.732 0.308 1.00 96.75 86 ILE A CA 1
ATOM 672 C C . ILE A 1 86 ? 3.705 -3.633 -0.918 1.00 96.75 86 ILE A C 1
ATOM 674 O O . ILE A 1 86 ? 4.596 -3.379 -1.722 1.00 96.75 86 ILE A O 1
ATOM 678 N N . ALA A 1 87 ? 2.818 -4.611 -1.115 1.00 96.62 87 ALA A N 1
ATOM 679 C CA . ALA A 1 87 ? 2.889 -5.515 -2.264 1.00 96.62 87 ALA A CA 1
ATOM 680 C C . ALA A 1 87 ? 2.777 -4.776 -3.617 1.00 96.62 87 ALA A C 1
ATOM 682 O O . ALA A 1 87 ? 3.490 -5.093 -4.573 1.00 96.62 87 ALA A O 1
ATOM 683 N N . GLU A 1 88 ? 1.914 -3.759 -3.703 1.00 93.81 88 GLU A N 1
ATOM 684 C CA . GLU A 1 88 ? 1.810 -2.884 -4.880 1.00 93.81 88 GLU A CA 1
ATOM 685 C C . GLU A 1 88 ? 3.116 -2.110 -5.132 1.00 93.81 88 GLU A C 1
ATOM 687 O O . GLU A 1 88 ? 3.613 -2.076 -6.260 1.00 93.81 88 GLU A O 1
ATOM 692 N N . MET A 1 89 ? 3.716 -1.524 -4.088 1.00 93.69 89 MET A N 1
ATOM 693 C CA . MET A 1 89 ? 4.994 -0.811 -4.204 1.00 93.69 89 MET A CA 1
ATOM 694 C C . MET A 1 89 ? 6.140 -1.740 -4.610 1.00 93.69 89 MET A C 1
ATOM 696 O O . MET A 1 89 ? 6.931 -1.379 -5.478 1.00 93.69 89 MET A O 1
ATOM 700 N N . GLU A 1 90 ? 6.221 -2.937 -4.029 1.00 97.19 90 GLU A N 1
ATOM 701 C CA . GLU A 1 90 ? 7.217 -3.951 -4.395 1.00 97.19 90 GLU A CA 1
ATOM 702 C C . GLU A 1 90 ? 7.091 -4.351 -5.870 1.00 97.19 90 GLU A C 1
ATOM 704 O O . GLU A 1 90 ? 8.096 -4.436 -6.577 1.00 97.19 90 GLU A O 1
ATOM 709 N N . THR A 1 91 ? 5.860 -4.511 -6.364 1.00 96.38 91 THR A N 1
ATOM 710 C CA . THR A 1 91 ? 5.586 -4.806 -7.778 1.00 96.38 91 THR A CA 1
ATOM 711 C C . THR A 1 91 ? 6.065 -3.673 -8.690 1.00 96.38 91 THR A C 1
ATOM 713 O O . THR A 1 91 ? 6.766 -3.918 -9.676 1.00 96.38 91 THR A O 1
ATOM 716 N N . ASN A 1 92 ? 5.753 -2.421 -8.344 1.00 93.75 92 ASN A N 1
ATOM 717 C CA . ASN A 1 92 ? 6.178 -1.250 -9.114 1.00 93.75 92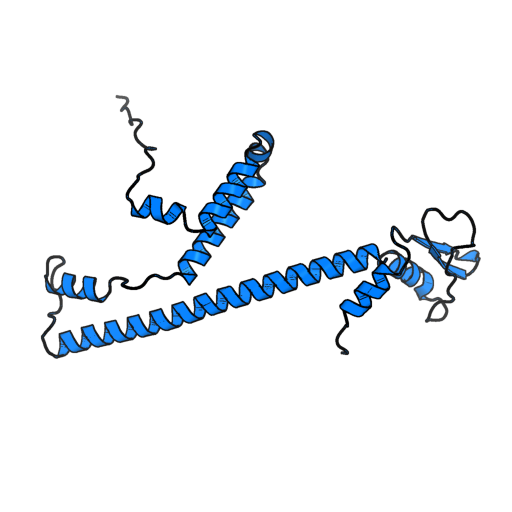 ASN A CA 1
ATOM 718 C C . ASN A 1 92 ? 7.705 -1.082 -9.112 1.00 93.75 92 ASN A C 1
ATOM 720 O O . ASN A 1 92 ? 8.306 -0.818 -10.155 1.00 93.75 92 ASN A O 1
ATOM 724 N N . LEU A 1 93 ? 8.352 -1.284 -7.961 1.00 96.56 93 LEU A N 1
ATOM 725 C CA . LEU A 1 93 ? 9.809 -1.241 -7.840 1.00 96.56 93 LEU A CA 1
ATOM 726 C C . LEU A 1 93 ? 10.478 -2.330 -8.679 1.00 96.56 93 LEU A C 1
ATOM 728 O O . LEU A 1 93 ? 11.465 -2.050 -9.360 1.00 96.56 93 LEU A O 1
ATOM 732 N N . ALA A 1 94 ? 9.935 -3.548 -8.682 1.00 97.69 94 ALA A N 1
ATOM 733 C CA . ALA A 1 94 ? 10.441 -4.630 -9.518 1.00 97.69 94 ALA A CA 1
ATOM 734 C C . ALA A 1 94 ? 10.337 -4.291 -11.016 1.00 97.69 94 ALA A C 1
ATOM 736 O O . ALA A 1 94 ? 11.290 -4.524 -11.765 1.00 97.69 94 ALA A O 1
ATOM 737 N N . ALA A 1 95 ? 9.227 -3.685 -11.452 1.00 96.38 95 ALA A N 1
ATOM 738 C CA . ALA A 1 95 ? 9.048 -3.238 -12.834 1.00 96.38 95 ALA A CA 1
ATOM 739 C C . ALA A 1 95 ? 10.065 -2.151 -13.230 1.00 96.38 95 ALA A C 1
ATOM 741 O O . ALA A 1 95 ? 10.738 -2.282 -14.256 1.00 96.38 95 ALA A O 1
ATOM 742 N N . LEU A 1 96 ? 10.247 -1.127 -12.387 1.00 96.94 96 LEU A N 1
ATOM 743 C CA . LEU A 1 96 ? 11.243 -0.070 -12.598 1.00 96.94 96 LEU A CA 1
ATOM 744 C C . LEU A 1 96 ? 12.676 -0.618 -12.603 1.00 96.94 96 LEU A C 1
ATOM 746 O O . LEU A 1 96 ? 13.502 -0.197 -13.412 1.00 96.94 96 LEU A O 1
ATOM 750 N N . ALA A 1 97 ? 12.996 -1.570 -11.724 1.00 97.31 97 ALA A N 1
ATOM 751 C CA . ALA A 1 97 ? 14.312 -2.199 -11.682 1.00 97.31 97 ALA A CA 1
ATOM 752 C C . ALA A 1 97 ? 14.597 -3.002 -12.962 1.00 97.31 97 ALA A C 1
ATOM 754 O O . ALA A 1 97 ? 15.691 -2.902 -13.525 1.00 97.31 97 ALA A O 1
ATOM 755 N N . ALA A 1 98 ? 13.610 -3.754 -13.456 1.00 96.56 98 ALA A N 1
ATOM 756 C CA . ALA A 1 98 ? 13.723 -4.517 -14.695 1.00 96.56 98 ALA A CA 1
ATOM 757 C C . ALA A 1 98 ? 13.889 -3.608 -15.924 1.00 96.56 98 ALA A C 1
ATOM 759 O O . ALA A 1 98 ? 14.727 -3.878 -16.789 1.00 96.56 98 ALA A O 1
ATOM 760 N N . GLU A 1 99 ? 13.126 -2.517 -16.000 1.00 95.25 99 GLU A N 1
ATOM 761 C CA . GLU A 1 99 ? 13.266 -1.512 -17.056 1.00 95.25 99 GLU A CA 1
ATOM 762 C C . GLU A 1 99 ? 14.650 -0.848 -17.016 1.00 95.25 99 GLU A C 1
ATOM 764 O O . GLU A 1 99 ? 15.355 -0.836 -18.026 1.00 95.25 99 GLU A O 1
ATOM 769 N N . ASN A 1 100 ? 15.106 -0.413 -15.838 1.00 94.38 100 ASN A N 1
ATOM 770 C CA . ASN A 1 100 ? 16.438 0.165 -15.654 1.00 94.38 100 ASN A CA 1
ATOM 771 C C . ASN A 1 100 ? 17.568 -0.795 -16.052 1.00 94.38 100 ASN A C 1
ATOM 773 O O . ASN A 1 100 ? 18.545 -0.376 -16.676 1.00 94.38 100 ASN A O 1
ATOM 777 N N . ALA A 1 101 ? 17.455 -2.086 -15.726 1.00 95.38 101 ALA A N 1
ATOM 778 C CA . ALA A 1 101 ? 18.435 -3.089 -16.139 1.00 95.38 101 ALA A CA 1
ATOM 779 C C . ALA A 1 101 ? 18.515 -3.205 -17.672 1.00 95.38 101 ALA A C 1
ATOM 781 O O . ALA A 1 101 ? 19.609 -3.227 -18.237 1.00 95.38 101 ALA A O 1
ATOM 782 N N . ARG A 1 102 ? 17.365 -3.202 -18.360 1.00 92.19 102 ARG A N 1
ATOM 783 C CA . ARG A 1 102 ? 17.309 -3.214 -19.832 1.00 92.19 102 ARG A CA 1
ATOM 784 C C . ARG A 1 102 ? 17.905 -1.947 -20.441 1.00 92.19 102 ARG A C 1
ATOM 786 O O . ARG A 1 102 ? 18.638 -2.044 -21.424 1.00 92.19 102 ARG A O 1
ATOM 793 N N . LEU A 1 103 ? 17.622 -0.779 -19.861 1.00 91.69 103 LEU A N 1
ATOM 794 C CA . LEU A 1 103 ? 18.191 0.494 -20.310 1.00 91.69 103 LEU A CA 1
ATOM 795 C C . LEU A 1 103 ? 19.718 0.493 -20.195 1.00 91.69 103 LEU A C 1
ATOM 797 O O . LEU A 1 103 ? 20.392 0.880 -21.146 1.00 91.69 103 LEU A O 1
ATOM 801 N N . LYS A 1 104 ? 20.275 -0.014 -19.087 1.00 92.00 104 LYS A N 1
ATOM 802 C CA . LYS A 1 104 ? 21.732 -0.135 -18.904 1.00 92.00 104 LYS A CA 1
ATOM 803 C C . LYS A 1 104 ? 22.381 -0.998 -19.986 1.00 92.00 104 LYS A C 1
ATOM 805 O O . LYS A 1 104 ? 23.330 -0.545 -20.620 1.00 92.00 104 LYS A O 1
ATOM 810 N N . VAL A 1 105 ? 21.832 -2.186 -20.254 1.00 92.75 105 VAL A N 1
ATOM 811 C CA . VAL A 1 105 ? 22.338 -3.076 -21.317 1.00 92.75 105 VAL A CA 1
ATOM 812 C C . VAL A 1 105 ? 22.256 -2.398 -22.685 1.00 92.75 105 VAL A C 1
ATOM 814 O O . VAL A 1 105 ? 23.230 -2.386 -23.432 1.00 92.75 105 VAL A O 1
ATOM 817 N N . MET A 1 106 ? 21.128 -1.756 -22.997 1.00 89.19 106 MET A N 1
ATOM 818 C CA . MET A 1 106 ? 20.964 -1.044 -24.265 1.00 89.19 106 MET A CA 1
ATOM 819 C C . MET A 1 106 ? 21.980 0.098 -24.422 1.00 89.19 106 MET A C 1
ATOM 821 O O . MET A 1 106 ? 22.532 0.284 -25.507 1.00 89.19 106 MET A O 1
ATOM 825 N N . CYS A 1 107 ? 22.248 0.857 -23.358 1.00 88.88 107 CYS A N 1
ATOM 826 C CA . CYS A 1 107 ? 23.277 1.895 -23.354 1.00 88.88 107 CYS A CA 1
ATOM 827 C C . CYS A 1 107 ? 24.678 1.309 -23.578 1.00 88.88 107 CYS A C 1
ATOM 829 O O . CYS A 1 107 ? 25.460 1.866 -24.349 1.00 88.88 107 CYS A O 1
ATOM 831 N N . GLU A 1 108 ? 24.998 0.174 -22.954 1.00 91.44 108 GLU A N 1
ATOM 832 C CA . GLU A 1 108 ? 26.276 -0.513 -23.153 1.00 91.44 108 GLU A CA 1
ATOM 833 C C . GLU A 1 108 ? 26.457 -1.030 -24.584 1.00 91.44 108 GLU A C 1
ATOM 835 O O . GLU A 1 108 ? 27.540 -0.860 -25.156 1.00 91.44 108 GLU A O 1
ATOM 840 N N . ASP A 1 109 ? 25.413 -1.609 -25.178 1.00 90.25 109 ASP A N 1
ATOM 841 C CA . ASP A 1 109 ? 25.426 -2.096 -26.558 1.00 90.25 109 ASP A CA 1
ATOM 842 C C . ASP A 1 109 ? 25.609 -0.948 -27.555 1.00 90.25 109 ASP A C 1
ATOM 844 O O . ASP A 1 109 ? 26.466 -1.024 -28.439 1.00 90.25 109 ASP A O 1
ATOM 848 N N . ARG A 1 110 ? 24.880 0.162 -27.373 1.00 89.31 110 ARG A N 1
ATOM 849 C CA . ARG A 1 110 ? 25.032 1.379 -28.192 1.00 89.31 110 ARG A CA 1
ATOM 850 C C . ARG A 1 110 ? 26.436 1.959 -28.076 1.00 89.31 110 ARG A C 1
ATOM 852 O O . ARG A 1 110 ? 27.068 2.264 -29.085 1.00 89.31 110 ARG A O 1
ATOM 859 N N . ARG A 1 111 ? 26.967 2.044 -26.854 1.00 89.62 111 ARG A N 1
ATOM 860 C CA . ARG A 1 111 ? 28.342 2.490 -26.600 1.00 89.62 111 ARG A CA 1
ATOM 861 C C . ARG A 1 111 ? 29.357 1.607 -27.338 1.00 89.62 111 ARG A C 1
ATOM 863 O O . ARG A 1 111 ? 30.283 2.126 -27.960 1.00 89.62 111 ARG A O 1
ATOM 870 N N . ARG A 1 112 ? 29.187 0.280 -27.292 1.00 91.81 112 ARG A N 1
ATOM 871 C CA . ARG A 1 112 ? 30.060 -0.682 -27.985 1.00 91.81 112 ARG A CA 1
ATOM 872 C C . ARG A 1 112 ? 29.970 -0.535 -29.505 1.00 91.81 112 ARG A C 1
ATOM 874 O O . ARG A 1 112 ? 31.003 -0.569 -30.170 1.00 91.81 112 ARG A O 1
ATOM 881 N N . PHE A 1 113 ? 28.764 -0.349 -30.038 1.00 89.62 113 PHE A N 1
ATOM 882 C CA . PHE A 1 113 ? 28.530 -0.114 -31.461 1.00 89.62 113 PHE A CA 1
ATOM 883 C C . PHE A 1 113 ? 29.267 1.137 -31.953 1.00 89.62 113 PHE A C 1
ATOM 885 O O . PHE A 1 113 ? 30.053 1.043 -32.894 1.00 89.62 113 PHE A O 1
ATOM 892 N N . ILE A 1 114 ? 29.088 2.273 -31.268 1.00 90.00 114 ILE A N 1
ATOM 893 C CA . ILE A 1 114 ? 29.735 3.543 -31.630 1.00 90.00 114 ILE A CA 1
ATOM 894 C C . ILE A 1 114 ? 31.259 3.402 -31.579 1.00 90.00 114 ILE A C 1
ATOM 896 O O . ILE A 1 114 ? 31.936 3.750 -32.543 1.00 90.00 114 ILE A O 1
ATOM 900 N N . MET A 1 115 ? 31.814 2.824 -30.506 1.00 90.12 115 MET A N 1
ATOM 901 C CA . MET A 1 115 ? 33.265 2.613 -30.412 1.00 90.12 115 MET A CA 1
ATOM 902 C C . MET A 1 115 ? 33.815 1.751 -31.543 1.00 90.12 115 MET A C 1
ATOM 904 O O . MET A 1 115 ? 34.846 2.091 -32.118 1.00 90.12 115 MET A O 1
ATOM 908 N N . LYS A 1 116 ? 33.134 0.652 -31.882 1.00 92.19 116 LYS A N 1
ATOM 909 C CA . LYS A 1 116 ? 33.559 -0.216 -32.982 1.00 92.19 116 LYS A CA 1
ATOM 910 C C . LYS A 1 116 ? 33.476 0.512 -34.327 1.00 92.19 116 LYS A C 1
ATOM 912 O O . LYS A 1 116 ? 34.382 0.369 -35.141 1.00 92.19 116 LYS A O 1
ATOM 917 N N . GLY A 1 117 ? 32.431 1.313 -34.545 1.00 89.56 117 GLY A N 1
ATOM 918 C CA . GLY A 1 117 ? 32.284 2.153 -35.736 1.00 89.56 117 GLY A CA 1
ATOM 919 C C . GLY A 1 117 ? 33.423 3.161 -35.888 1.00 89.56 117 GLY A C 1
ATOM 920 O O . GLY A 1 117 ? 33.978 3.287 -36.976 1.00 89.56 117 GLY A O 1
ATOM 921 N N . VAL A 1 118 ? 33.834 3.803 -34.790 1.00 89.94 118 VAL A N 1
ATOM 922 C CA . VAL A 1 118 ? 34.985 4.721 -34.773 1.00 89.94 118 VAL A CA 1
ATOM 923 C C . VAL A 1 118 ? 36.299 3.982 -35.036 1.00 89.94 118 VAL A C 1
ATOM 925 O O . VAL A 1 118 ? 37.080 4.407 -35.881 1.00 89.94 118 VAL A O 1
ATOM 928 N N . GLN A 1 119 ? 36.538 2.848 -34.369 1.00 91.56 119 GLN A N 1
ATOM 929 C CA . GLN A 1 119 ? 37.763 2.053 -34.548 1.00 91.56 119 GLN A CA 1
ATOM 930 C C . GLN A 1 119 ? 37.934 1.526 -35.978 1.00 91.56 119 GLN A C 1
ATOM 932 O O . GLN A 1 119 ? 39.051 1.479 -36.482 1.00 91.56 119 GLN A O 1
ATOM 937 N N . LEU A 1 120 ? 36.836 1.131 -36.627 1.00 93.38 120 LEU A N 1
ATOM 938 C CA . LEU A 1 120 ? 36.840 0.643 -38.008 1.00 93.38 120 LEU A CA 1
ATOM 939 C C . LEU A 1 120 ? 36.792 1.775 -39.051 1.00 93.38 120 LEU A C 1
ATOM 941 O O . LEU A 1 120 ? 36.865 1.497 -40.244 1.00 93.38 120 LEU A O 1
ATOM 945 N N . GLY A 1 121 ? 36.677 3.037 -38.622 1.00 90.56 121 GLY A N 1
ATOM 946 C CA . GLY A 1 121 ? 36.646 4.207 -39.503 1.00 90.56 121 GLY A CA 1
ATOM 947 C C . GLY A 1 121 ? 35.300 4.478 -40.186 1.00 90.56 121 GLY A C 1
ATOM 948 O O . GLY A 1 121 ? 35.240 5.330 -41.070 1.00 90.56 121 GLY A O 1
ATOM 949 N N . TYR A 1 122 ? 34.225 3.790 -39.786 1.00 88.06 122 TYR A N 1
ATOM 950 C CA . TYR A 1 122 ? 32.867 4.019 -40.300 1.00 88.06 122 TYR A CA 1
ATOM 951 C C . TYR A 1 122 ? 32.208 5.281 -39.737 1.00 88.06 122 TYR A C 1
ATOM 953 O O . TYR A 1 122 ? 31.308 5.820 -40.369 1.00 88.06 122 TYR A O 1
ATOM 961 N N . ILE A 1 123 ? 32.636 5.729 -38.555 1.00 86.69 123 ILE A N 1
ATOM 962 C CA . ILE A 1 123 ? 32.167 6.956 -37.900 1.00 86.69 123 ILE A CA 1
ATOM 963 C C . ILE A 1 123 ? 33.405 7.803 -37.625 1.00 86.69 123 ILE A C 1
ATOM 965 O O . ILE A 1 123 ? 34.299 7.348 -36.903 1.00 86.69 123 ILE A O 1
ATOM 969 N N . LYS A 1 124 ? 33.502 9.018 -38.174 1.00 88.12 124 LYS A N 1
ATOM 970 C CA . LYS A 1 124 ? 34.599 9.920 -37.800 1.00 88.12 124 LYS A CA 1
ATOM 971 C C . LYS A 1 124 ? 34.238 10.632 -36.506 1.00 88.12 124 LYS A C 1
ATOM 973 O O . LYS A 1 124 ? 33.074 10.849 -36.191 1.00 88.12 124 LYS A O 1
ATOM 978 N N . VAL A 1 125 ? 35.260 10.978 -35.727 1.00 86.06 125 VAL A N 1
ATOM 979 C CA . VAL A 1 125 ? 35.064 11.784 -34.519 1.00 86.06 125 VAL A CA 1
ATOM 980 C C . VAL A 1 125 ? 34.604 13.176 -34.955 1.00 86.06 125 VAL A C 1
ATOM 982 O O . VAL A 1 125 ? 35.376 13.844 -35.655 1.00 86.06 125 VAL A O 1
ATOM 985 N N . PRO A 1 126 ? 33.399 13.619 -34.550 1.00 86.25 126 PRO A N 1
ATOM 986 C CA . PRO A 1 126 ? 32.887 14.922 -34.942 1.00 86.25 126 PRO A CA 1
ATOM 987 C C . PRO A 1 126 ? 33.819 16.045 -34.492 1.00 86.25 126 PRO A C 1
ATOM 989 O O . PRO A 1 126 ? 34.256 16.063 -33.339 1.00 86.25 126 PRO A O 1
ATOM 992 N N . LYS A 1 127 ? 34.125 16.990 -35.388 1.00 88.56 127 LYS A N 1
ATOM 993 C CA . LYS A 1 127 ? 34.991 18.149 -35.073 1.00 88.56 127 LYS A CA 1
ATOM 994 C C . LYS A 1 127 ? 34.232 19.464 -34.903 1.00 88.56 127 LYS A C 1
ATOM 996 O O . LYS A 1 127 ? 34.810 20.442 -34.437 1.00 88.56 127 LYS A O 1
ATOM 1001 N N . ALA A 1 128 ? 32.962 19.489 -35.291 1.00 87.12 128 ALA A N 1
ATOM 1002 C CA . ALA A 1 128 ? 32.067 20.632 -35.183 1.00 87.12 128 ALA A CA 1
ATOM 1003 C C . ALA A 1 128 ? 30.630 20.146 -34.945 1.00 87.12 128 ALA A C 1
ATOM 1005 O O . ALA A 1 128 ? 30.301 18.997 -35.233 1.00 87.12 128 ALA A O 1
ATOM 1006 N N . GLU A 1 129 ? 29.756 21.021 -34.448 1.00 80.00 129 GLU A N 1
ATOM 1007 C CA . GLU A 1 129 ? 28.345 20.684 -34.198 1.00 80.00 129 GLU A CA 1
ATOM 1008 C C . GLU A 1 129 ? 27.534 20.412 -35.475 1.00 80.00 129 GLU A C 1
ATOM 1010 O O . GLU A 1 129 ? 26.483 19.783 -35.411 1.00 80.00 129 GLU A O 1
ATOM 1015 N N . THR A 1 130 ? 28.026 20.853 -36.635 1.00 83.56 130 THR A N 1
ATOM 1016 C CA . THR A 1 130 ? 27.412 20.633 -37.955 1.00 83.56 130 THR A CA 1
ATOM 1017 C C . THR A 1 130 ? 27.910 19.367 -38.659 1.00 83.56 130 THR A C 1
ATOM 1019 O O . THR A 1 130 ? 27.556 19.126 -39.812 1.00 83.56 130 THR A O 1
ATOM 1022 N N . ASP A 1 131 ? 28.756 18.571 -38.001 1.00 86.12 131 ASP A N 1
ATOM 1023 C CA . ASP A 1 131 ? 29.352 17.369 -38.582 1.00 86.12 131 ASP A CA 1
ATOM 1024 C C . ASP A 1 131 ? 28.290 16.261 -38.773 1.00 86.12 131 ASP A C 1
ATOM 1026 O O . ASP A 1 131 ? 27.606 15.904 -37.809 1.00 86.12 131 ASP A O 1
ATOM 1030 N N . PRO A 1 132 ? 28.132 15.682 -39.979 1.00 83.44 132 PRO A N 1
ATOM 1031 C CA . PRO A 1 132 ? 27.139 14.634 -40.235 1.00 83.44 132 PRO A CA 1
ATOM 1032 C C . PRO A 1 132 ? 27.342 13.363 -39.390 1.00 83.44 132 PRO A C 1
ATOM 1034 O O . PRO A 1 132 ? 26.372 12.655 -39.098 1.00 83.44 132 PRO A O 1
ATOM 1037 N N . ASP A 1 133 ? 28.567 13.078 -38.936 1.00 85.12 133 ASP A N 1
ATOM 1038 C CA . ASP A 1 133 ? 28.827 11.942 -38.044 1.00 85.12 133 ASP A CA 1
ATOM 1039 C C . ASP A 1 133 ? 28.254 12.175 -36.633 1.00 85.12 133 ASP A C 1
ATOM 1041 O O . ASP A 1 133 ? 27.901 11.219 -35.934 1.00 85.12 133 ASP A O 1
ATOM 1045 N N . LEU A 1 134 ? 28.068 13.439 -36.223 1.00 85.69 134 LEU A N 1
ATOM 1046 C CA . LEU A 1 134 ? 27.404 13.777 -34.963 1.00 85.69 134 LEU A CA 1
ATOM 1047 C C . LEU A 1 134 ? 25.923 13.395 -34.994 1.00 85.69 134 LEU A C 1
ATOM 1049 O O . LEU A 1 134 ? 25.405 12.887 -34.000 1.00 85.69 134 LEU A O 1
ATOM 1053 N N . GLU A 1 135 ? 25.254 13.601 -36.127 1.00 83.50 135 GLU A N 1
ATOM 1054 C CA . GLU A 1 135 ? 23.846 13.236 -36.293 1.00 83.50 135 GLU A CA 1
ATOM 1055 C C . GLU A 1 135 ? 23.661 11.714 -36.277 1.00 83.50 135 GLU A C 1
ATOM 1057 O O . GLU A 1 135 ? 22.762 11.191 -35.619 1.00 83.50 135 GLU A O 1
ATOM 1062 N N . THR A 1 136 ? 24.593 10.980 -36.887 1.00 82.75 136 THR A N 1
ATOM 1063 C CA . THR A 1 136 ? 24.628 9.511 -36.822 1.00 82.75 136 THR A CA 1
ATOM 1064 C C . THR A 1 136 ? 24.748 9.014 -35.377 1.00 82.75 136 THR A C 1
ATOM 1066 O O . THR A 1 136 ? 24.034 8.093 -34.970 1.00 82.75 136 THR A O 1
ATOM 1069 N N . ILE A 1 137 ? 25.608 9.646 -34.568 1.00 85.06 137 ILE A N 1
ATOM 1070 C CA . ILE A 1 137 ? 25.734 9.335 -33.138 1.00 85.06 137 ILE A CA 1
ATOM 1071 C C . ILE A 1 137 ? 24.444 9.681 -32.392 1.00 85.06 137 ILE A C 1
ATOM 1073 O O . ILE A 1 137 ? 23.975 8.848 -31.618 1.00 85.06 137 ILE A O 1
ATOM 1077 N N . ARG A 1 138 ? 23.851 10.861 -32.632 1.00 85.69 138 ARG A N 1
ATOM 1078 C CA . ARG A 1 138 ? 22.588 11.296 -32.005 1.00 85.69 138 ARG A CA 1
ATOM 1079 C C . ARG A 1 138 ? 21.477 10.283 -32.249 1.00 85.69 138 ARG A C 1
ATOM 1081 O O . ARG A 1 138 ? 20.914 9.782 -31.282 1.00 85.69 138 ARG A O 1
ATOM 1088 N N . ILE A 1 139 ? 21.248 9.889 -33.499 1.00 83.31 139 ILE A N 1
ATOM 1089 C CA . ILE A 1 139 ? 20.244 8.877 -33.865 1.00 83.31 139 ILE A CA 1
ATOM 1090 C C . ILE A 1 139 ? 20.528 7.539 -33.163 1.00 83.31 139 ILE A C 1
ATOM 1092 O O . ILE A 1 139 ? 19.616 6.896 -32.632 1.00 83.31 139 ILE A O 1
ATOM 1096 N N . ALA A 1 140 ? 21.800 7.127 -33.106 1.00 81.19 140 ALA A N 1
ATOM 1097 C CA . ALA A 1 140 ? 22.213 5.886 -32.457 1.00 81.19 140 ALA A CA 1
ATOM 1098 C C . ALA A 1 140 ? 22.046 5.902 -30.925 1.00 81.19 140 ALA A C 1
ATOM 1100 O O . ALA A 1 140 ? 21.944 4.831 -30.322 1.00 81.19 140 ALA A O 1
ATOM 1101 N N . ILE A 1 141 ? 21.994 7.074 -30.279 1.00 82.75 141 ILE A N 1
ATOM 1102 C CA . ILE A 1 141 ? 21.767 7.227 -28.827 1.00 82.75 141 ILE A CA 1
ATOM 1103 C C . ILE A 1 141 ? 20.345 7.672 -28.469 1.00 82.75 141 ILE A C 1
ATOM 1105 O O . ILE A 1 141 ? 19.955 7.516 -27.314 1.00 82.75 141 ILE A O 1
ATOM 1109 N N . SER A 1 142 ? 19.545 8.144 -29.432 1.00 80.94 142 SER A N 1
ATOM 1110 C CA . SER A 1 142 ? 18.154 8.543 -29.203 1.00 80.94 142 SER A CA 1
ATOM 1111 C C . SER A 1 142 ? 17.349 7.403 -28.568 1.00 80.94 142 SER A C 1
ATOM 1113 O O . SER A 1 142 ? 17.471 6.252 -29.010 1.00 80.94 142 SER A O 1
ATOM 1115 N N . PRO A 1 143 ? 16.523 7.666 -27.542 1.00 70.62 143 PRO A N 1
ATOM 1116 C CA . PRO A 1 143 ? 15.631 6.656 -26.983 1.00 70.62 143 PRO A CA 1
ATOM 1117 C C . PRO A 1 143 ? 14.754 6.066 -28.094 1.00 70.62 143 PRO A C 1
ATOM 1119 O O . PRO A 1 143 ? 14.079 6.798 -28.804 1.00 70.62 143 PRO A O 1
ATOM 1122 N N . GLN A 1 144 ? 14.807 4.745 -28.280 1.00 67.19 144 GLN A N 1
ATOM 1123 C CA . GLN A 1 144 ? 14.029 4.046 -29.323 1.00 67.19 144 GLN A CA 1
ATOM 1124 C C . GLN A 1 144 ? 12.894 3.202 -28.733 1.00 67.19 144 GLN A C 1
ATOM 1126 O O . GLN A 1 144 ? 12.082 2.648 -29.466 1.00 67.19 144 GLN A O 1
ATOM 1131 N N . LYS A 1 145 ? 12.873 3.025 -27.407 1.00 71.50 145 LYS A N 1
ATOM 1132 C CA . LYS A 1 145 ? 11.913 2.163 -26.720 1.00 71.50 145 LYS A CA 1
ATOM 1133 C C . LYS A 1 145 ? 11.166 2.969 -25.662 1.00 71.50 145 LYS A C 1
ATOM 1135 O O . LYS A 1 145 ? 11.840 3.673 -24.909 1.00 71.50 145 LYS A O 1
ATOM 1140 N N . PRO A 1 146 ? 9.831 2.834 -25.588 1.00 80.69 146 PRO A N 1
ATOM 1141 C CA . PRO A 1 146 ? 9.049 3.379 -24.487 1.00 80.69 146 PRO A CA 1
ATOM 1142 C C . PRO A 1 146 ? 9.564 2.874 -23.135 1.00 80.69 146 PRO A C 1
ATOM 1144 O O . PRO A 1 146 ? 10.081 1.753 -23.047 1.00 80.69 146 PRO A O 1
ATOM 1147 N N . THR A 1 147 ? 9.374 3.682 -22.094 1.00 90.38 147 THR A N 1
ATOM 1148 C CA . THR A 1 147 ? 9.695 3.362 -20.696 1.00 90.38 147 THR A CA 1
ATOM 1149 C C . THR A 1 147 ? 8.409 3.276 -19.874 1.00 90.38 147 THR A C 1
ATOM 1151 O O . THR A 1 147 ? 8.179 4.105 -18.994 1.00 90.38 147 THR A O 1
ATOM 1154 N N . PRO A 1 148 ? 7.530 2.297 -20.166 1.00 90.75 148 PRO A N 1
ATOM 1155 C CA . PRO A 1 148 ? 6.184 2.248 -19.608 1.00 90.75 148 PRO A CA 1
ATOM 1156 C C . PRO A 1 148 ? 6.155 2.163 -18.080 1.00 90.75 148 PRO A C 1
ATOM 1158 O O . PRO A 1 148 ? 5.214 2.667 -17.471 1.00 90.75 148 PRO A O 1
ATOM 1161 N N . ALA A 1 149 ? 7.156 1.544 -17.439 1.00 93.19 149 ALA A N 1
ATOM 1162 C CA . ALA A 1 149 ? 7.199 1.488 -15.979 1.00 93.19 149 ALA A CA 1
ATOM 1163 C C . ALA A 1 149 ? 7.504 2.872 -15.387 1.00 93.19 149 ALA A C 1
ATOM 1165 O O . ALA A 1 149 ? 6.849 3.298 -14.435 1.00 93.19 149 ALA A O 1
ATOM 1166 N N . THR A 1 150 ? 8.456 3.592 -15.983 1.00 92.62 150 THR A N 1
ATOM 1167 C CA . THR A 1 150 ? 8.748 4.987 -15.635 1.00 92.62 150 THR A CA 1
ATOM 1168 C C . THR A 1 150 ? 7.548 5.895 -15.912 1.00 92.62 150 THR A C 1
ATOM 1170 O O . THR A 1 150 ? 7.186 6.699 -15.055 1.00 92.62 150 THR A O 1
ATOM 1173 N N . ASP A 1 151 ? 6.879 5.738 -17.054 1.00 91.31 151 ASP A N 1
ATOM 1174 C CA . ASP A 1 151 ? 5.732 6.568 -17.438 1.00 91.31 151 ASP A CA 1
ATOM 1175 C C . ASP A 1 151 ? 4.558 6.377 -16.470 1.00 91.31 151 ASP A C 1
ATOM 1177 O O . ASP A 1 151 ? 3.980 7.358 -15.992 1.00 91.31 151 ASP A O 1
ATOM 1181 N N . ALA A 1 152 ? 4.259 5.123 -16.113 1.00 91.81 152 ALA A N 1
ATOM 1182 C CA . ALA A 1 152 ? 3.249 4.781 -15.115 1.00 91.81 152 ALA A CA 1
ATOM 1183 C C . ALA A 1 152 ? 3.603 5.338 -13.726 1.00 91.81 152 ALA A C 1
ATOM 1185 O O . ALA A 1 152 ? 2.739 5.883 -13.039 1.00 91.81 152 ALA A O 1
ATOM 1186 N N . PHE A 1 153 ? 4.877 5.265 -13.322 1.00 92.62 153 PHE A N 1
ATOM 1187 C CA . PHE A 1 153 ? 5.340 5.853 -12.065 1.00 92.62 153 PHE A CA 1
ATOM 1188 C C . PHE A 1 153 ? 5.158 7.377 -12.046 1.00 92.62 153 PHE A C 1
ATOM 1190 O O . PHE A 1 153 ? 4.606 7.926 -11.094 1.00 92.62 153 PHE A O 1
ATOM 1197 N N . LEU A 1 154 ? 5.569 8.073 -13.108 1.00 92.44 154 LEU A N 1
ATOM 1198 C CA . LEU A 1 154 ? 5.411 9.524 -13.212 1.00 92.44 154 LEU A CA 1
ATOM 1199 C C . LEU A 1 154 ? 3.935 9.940 -13.266 1.00 92.44 154 LEU A C 1
ATOM 1201 O O . LEU A 1 154 ? 3.568 10.971 -12.703 1.00 92.44 154 LEU A O 1
ATOM 1205 N N . ALA A 1 155 ? 3.085 9.151 -13.925 1.00 92.19 155 ALA A N 1
ATOM 1206 C CA . ALA A 1 155 ? 1.640 9.349 -13.930 1.00 92.19 155 ALA A CA 1
ATOM 1207 C C . ALA A 1 155 ? 1.046 9.257 -12.519 1.00 92.19 155 ALA A C 1
ATOM 1209 O O . ALA A 1 155 ? 0.279 10.135 -12.126 1.00 92.19 155 ALA A O 1
ATOM 1210 N N . GLU A 1 156 ? 1.451 8.251 -11.745 1.00 93.00 156 GLU A N 1
ATOM 1211 C CA . GLU A 1 156 ? 1.022 8.077 -10.358 1.00 93.00 156 GLU A CA 1
ATOM 1212 C C . GLU A 1 156 ? 1.504 9.226 -9.458 1.00 93.00 156 GLU A C 1
ATOM 1214 O O . GLU A 1 156 ? 0.716 9.769 -8.688 1.00 93.00 156 GLU A O 1
ATOM 1219 N N . VAL A 1 157 ? 2.759 9.671 -9.593 1.00 93.25 157 VAL A N 1
ATOM 1220 C CA . VAL A 1 157 ? 3.282 10.830 -8.842 1.00 93.25 157 VAL A CA 1
ATOM 1221 C C . VAL A 1 157 ? 2.491 12.102 -9.158 1.00 93.25 157 VAL A C 1
ATOM 1223 O O . VAL A 1 157 ? 2.143 12.862 -8.254 1.00 93.25 157 VAL A O 1
ATOM 1226 N N . ARG A 1 158 ? 2.157 12.335 -10.434 1.00 93.69 158 ARG A N 1
ATOM 1227 C CA . ARG A 1 158 ? 1.307 13.470 -10.825 1.00 93.69 158 ARG A CA 1
ATOM 1228 C C . ARG A 1 158 ? -0.101 13.348 -10.242 1.00 93.69 158 ARG A C 1
ATOM 1230 O O . ARG A 1 158 ? -0.623 14.343 -9.746 1.00 93.69 158 ARG A O 1
ATOM 1237 N N . ALA A 1 159 ? -0.698 12.155 -10.271 1.00 93.75 159 ALA A N 1
ATOM 1238 C CA . ALA A 1 159 ? -2.019 11.906 -9.696 1.00 93.75 159 ALA A CA 1
ATOM 1239 C C . ALA A 1 159 ? -2.042 12.186 -8.184 1.00 93.75 159 ALA A C 1
ATOM 1241 O O . ALA A 1 159 ? -2.939 12.878 -7.710 1.00 93.75 159 ALA A O 1
ATOM 1242 N N . GLN A 1 160 ? -1.011 11.763 -7.448 1.00 93.62 160 GLN A N 1
ATOM 1243 C CA . GLN A 1 160 ? -0.869 12.073 -6.021 1.00 93.62 160 GLN A CA 1
ATOM 1244 C C . GLN A 1 160 ? -0.765 13.580 -5.762 1.00 93.62 160 GLN A C 1
ATOM 1246 O O . GLN A 1 160 ? -1.375 14.089 -4.826 1.00 93.62 160 GLN A O 1
ATOM 1251 N N . GLY A 1 161 ? -0.055 14.329 -6.612 1.00 94.06 161 GLY A N 1
ATOM 1252 C CA . GLY A 1 161 ? -0.027 15.792 -6.523 1.00 94.06 161 GLY A CA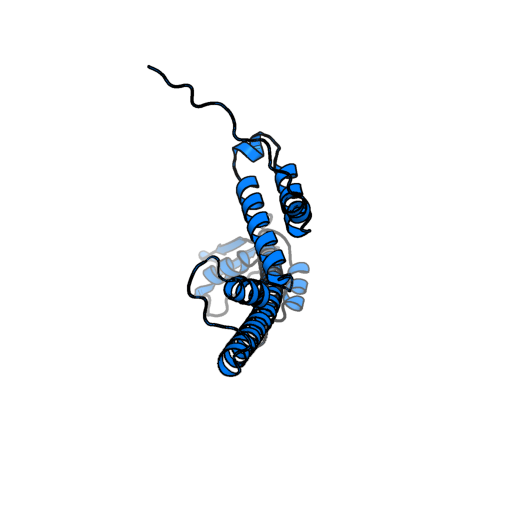 1
ATOM 1253 C C . GLY A 1 161 ? -1.417 16.431 -6.668 1.00 94.06 161 GLY A C 1
ATOM 1254 O O . GLY A 1 161 ? -1.746 17.377 -5.950 1.00 94.06 161 GLY A O 1
ATOM 1255 N N . VAL A 1 162 ? -2.265 15.888 -7.547 1.00 94.50 162 VAL A N 1
ATOM 1256 C CA . VAL A 1 162 ? -3.663 16.328 -7.706 1.00 94.50 162 VAL A CA 1
ATOM 1257 C C . VAL A 1 162 ? -4.505 15.964 -6.478 1.00 94.50 162 VAL A C 1
ATOM 1259 O O . VAL A 1 162 ? -5.291 16.785 -6.007 1.00 94.50 162 VAL A O 1
ATOM 1262 N N . GLU A 1 163 ? -4.305 14.778 -5.908 1.00 94.75 163 GLU A N 1
ATOM 1263 C CA . GLU A 1 163 ? -4.967 14.346 -4.669 1.00 94.75 163 GLU A CA 1
ATOM 1264 C C . GLU A 1 163 ? -4.558 15.207 -3.465 1.00 94.75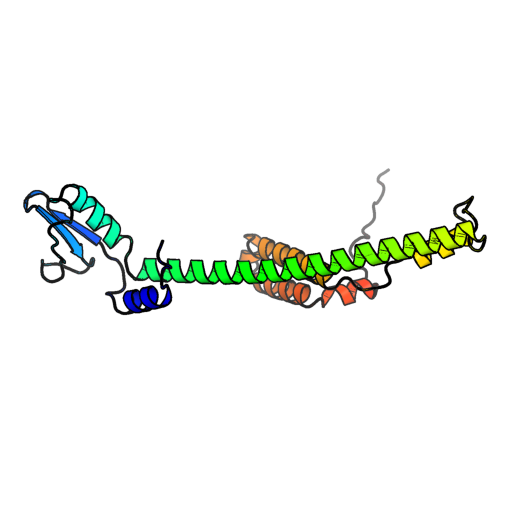 163 GLU A C 1
ATOM 1266 O O . GLU A 1 163 ? -5.388 15.523 -2.619 1.00 94.75 163 GLU A O 1
ATOM 1271 N N . MET A 1 164 ? -3.312 15.680 -3.409 1.00 94.06 164 MET A N 1
ATOM 1272 C CA . MET A 1 164 ? -2.897 16.657 -2.398 1.00 94.06 164 MET A CA 1
ATOM 1273 C C . MET A 1 164 ? -3.624 17.999 -2.571 1.00 94.06 164 MET A C 1
ATOM 1275 O O . MET A 1 164 ? -4.077 18.587 -1.589 1.00 94.06 164 MET A O 1
ATOM 1279 N N . MET A 1 165 ? -3.777 18.481 -3.810 1.00 92.62 165 MET A N 1
ATOM 1280 C CA . MET A 1 165 ? -4.507 19.723 -4.108 1.00 92.62 165 MET A CA 1
ATOM 1281 C C . MET A 1 165 ? -5.992 19.624 -3.743 1.00 92.62 165 MET A C 1
ATOM 1283 O O . MET A 1 165 ? -6.575 20.586 -3.240 1.00 92.62 165 MET A O 1
ATOM 1287 N N . ARG A 1 166 ? -6.599 18.451 -3.943 1.00 94.19 166 ARG A N 1
ATOM 1288 C CA . ARG A 1 166 ? -7.987 18.152 -3.561 1.00 94.19 166 ARG A CA 1
ATOM 1289 C C . ARG A 1 166 ? -8.281 18.474 -2.094 1.00 94.19 166 ARG A C 1
ATOM 1291 O O . ARG A 1 166 ? -9.385 18.907 -1.762 1.00 94.19 166 ARG A O 1
ATOM 1298 N N . GLU A 1 167 ? -7.298 18.285 -1.216 1.00 93.81 167 GLU A N 1
ATOM 1299 C CA . GLU A 1 167 ? -7.456 18.521 0.218 1.00 93.81 167 GLU A CA 1
ATOM 1300 C C . GLU A 1 167 ? -7.433 20.009 0.607 1.00 93.81 167 GLU A C 1
ATOM 1302 O O . GLU A 1 167 ? -7.831 20.354 1.726 1.00 93.81 167 GLU A O 1
ATOM 1307 N N . HIS A 1 168 ? -7.052 20.899 -0.316 1.00 94.31 168 HIS A N 1
ATOM 1308 C CA . HIS A 1 168 ? -6.989 22.336 -0.080 1.00 94.31 168 HIS A CA 1
ATOM 1309 C C . HIS A 1 168 ? -8.383 22.930 0.224 1.00 94.31 168 HIS A C 1
ATOM 1311 O O . HIS A 1 168 ? -9.335 22.689 -0.530 1.00 94.31 168 HIS A O 1
ATOM 1317 N N . PRO A 1 169 ? -8.537 23.772 1.269 1.00 93.81 169 PRO A N 1
ATOM 1318 C CA . PRO A 1 169 ? -9.837 24.312 1.677 1.00 93.81 169 PRO A CA 1
ATOM 1319 C C . PRO A 1 169 ? -10.613 25.006 0.553 1.00 93.81 169 PRO A C 1
ATOM 1321 O O . PRO A 1 169 ? -11.815 24.797 0.425 1.00 93.81 169 PRO A O 1
ATOM 1324 N N . SER A 1 170 ? -9.938 25.780 -0.303 1.00 93.62 170 SER A N 1
ATOM 1325 C CA . SER A 1 170 ? -10.585 26.461 -1.436 1.00 93.62 170 SER A CA 1
ATOM 1326 C C . SER A 1 170 ? -11.177 25.491 -2.462 1.00 93.62 170 SER A C 1
ATOM 1328 O O . SER A 1 170 ? -12.236 25.767 -3.011 1.00 93.62 170 SER A O 1
ATOM 1330 N N . ILE A 1 171 ? -10.541 24.338 -2.694 1.00 92.62 171 ILE A N 1
ATOM 1331 C CA . ILE A 1 171 ? -11.046 23.317 -3.624 1.00 92.62 171 ILE A CA 1
ATOM 1332 C C . ILE A 1 171 ? -12.306 22.658 -3.057 1.00 92.62 171 ILE A C 1
ATOM 1334 O O . ILE A 1 171 ? -13.287 22.474 -3.781 1.00 92.62 171 ILE A O 1
ATOM 1338 N N . LYS A 1 172 ? -12.311 22.386 -1.745 1.00 90.06 172 LYS A N 1
ATOM 1339 C CA . LYS A 1 172 ? -13.482 21.872 -1.022 1.00 90.06 172 LYS A CA 1
ATOM 1340 C C . LYS A 1 172 ? -14.638 22.873 -1.025 1.00 90.06 172 LYS A C 1
ATOM 1342 O O . LYS A 1 172 ? -15.758 22.498 -1.352 1.00 90.06 172 LYS A O 1
ATOM 1347 N N . LEU A 1 173 ? -14.359 24.143 -0.726 1.00 91.62 173 LEU A N 1
ATOM 1348 C CA . LEU A 1 173 ? -15.347 25.230 -0.737 1.00 91.62 173 LEU A CA 1
ATOM 1349 C C . LEU A 1 173 ? -15.986 25.413 -2.120 1.00 91.62 173 LEU A C 1
ATOM 1351 O O . LEU A 1 173 ? -17.193 25.610 -2.219 1.00 91.62 173 LEU A O 1
ATOM 1355 N N . CYS A 1 174 ? -15.194 25.297 -3.188 1.00 90.75 174 CYS A N 1
ATOM 1356 C CA . CYS A 1 174 ? -15.669 25.412 -4.566 1.00 90.75 174 CYS A CA 1
ATOM 1357 C C . CYS A 1 174 ? -16.286 24.117 -5.132 1.00 90.75 174 CYS A C 1
ATOM 1359 O O . CYS A 1 174 ? -16.648 24.098 -6.304 1.00 90.75 174 CYS A O 1
ATOM 1361 N N . SER A 1 175 ? -16.419 23.038 -4.346 1.00 87.75 175 SER A N 1
ATOM 1362 C CA . SER A 1 175 ? -16.955 21.736 -4.796 1.00 87.75 175 SER A CA 1
ATOM 1363 C C . SER A 1 175 ? -16.220 21.122 -6.004 1.00 87.75 175 SER A C 1
ATOM 1365 O O . SER A 1 175 ? -16.794 20.345 -6.768 1.00 87.75 175 SER A O 1
ATOM 1367 N N . LEU A 1 176 ? -14.928 21.432 -6.171 1.00 91.31 176 LEU A N 1
ATOM 1368 C CA . LEU A 1 176 ? -14.104 20.966 -7.299 1.00 91.31 176 LEU A CA 1
ATOM 1369 C C . LEU A 1 176 ? -13.378 19.642 -7.014 1.00 91.31 176 LEU A C 1
ATOM 1371 O O . LEU A 1 176 ? -12.575 19.190 -7.826 1.00 91.31 176 LEU A O 1
ATOM 1375 N N . THR A 1 177 ? -13.657 18.993 -5.882 1.00 92.62 177 THR A N 1
ATOM 1376 C CA . THR A 1 177 ? -13.015 17.726 -5.490 1.00 92.62 177 THR A CA 1
ATOM 1377 C C . THR A 1 177 ? -13.203 16.625 -6.533 1.00 92.62 177 THR A C 1
ATOM 1379 O O . THR A 1 177 ? -12.255 15.907 -6.827 1.00 92.62 177 THR A O 1
ATOM 1382 N N . HIS A 1 178 ? -14.383 16.551 -7.155 1.00 92.50 178 HIS A N 1
ATOM 1383 C CA . HIS A 1 178 ? -14.678 15.585 -8.216 1.00 92.50 178 HIS A CA 1
ATOM 1384 C C . HIS A 1 178 ? -13.808 15.780 -9.471 1.00 92.50 178 HIS A C 1
ATOM 1386 O O . HIS A 1 178 ? -13.438 14.801 -10.109 1.00 92.50 178 HIS A O 1
ATOM 1392 N N . ILE A 1 179 ? -13.435 17.024 -9.800 1.00 92.94 179 ILE A N 1
ATOM 1393 C CA . ILE A 1 179 ? -12.543 17.326 -10.932 1.00 92.94 179 ILE A CA 1
ATOM 1394 C C . ILE A 1 179 ? -11.129 16.846 -10.618 1.00 92.94 179 ILE A C 1
ATOM 1396 O O . ILE A 1 179 ? -10.456 16.295 -11.484 1.00 92.94 179 ILE A O 1
ATOM 1400 N N . CYS A 1 180 ? -10.672 17.024 -9.375 1.00 93.31 180 CYS A N 1
ATOM 1401 C CA . CYS A 1 180 ? -9.395 16.469 -8.935 1.00 93.31 180 CYS A CA 1
ATOM 1402 C C . CYS A 1 180 ? -9.402 14.935 -9.009 1.00 93.31 180 CYS A C 1
ATOM 1404 O O . CYS A 1 180 ? -8.440 14.354 -9.509 1.00 93.31 180 CYS A O 1
ATOM 1406 N N . ASP A 1 181 ? -10.490 14.295 -8.569 1.00 94.00 181 ASP A N 1
ATOM 1407 C CA . ASP A 1 181 ? -10.654 12.838 -8.624 1.00 94.00 181 ASP A CA 1
ATOM 1408 C C . ASP A 1 181 ? -10.616 12.327 -10.080 1.00 94.00 181 ASP A C 1
ATOM 1410 O O . ASP A 1 181 ? -9.910 11.364 -10.393 1.00 94.00 181 ASP A O 1
ATOM 1414 N N . GLU A 1 182 ? -11.307 13.011 -10.997 1.00 94.69 182 GLU A N 1
ATOM 1415 C CA . GLU A 1 182 ? -11.296 12.685 -12.425 1.00 94.69 182 GLU A CA 1
ATOM 1416 C C . GLU A 1 182 ? -9.914 12.900 -13.059 1.00 94.69 182 GLU A C 1
ATOM 1418 O O . GLU A 1 182 ? -9.394 12.004 -13.727 1.00 94.69 182 GLU A O 1
ATOM 1423 N N . LEU A 1 183 ? -9.277 14.048 -12.814 1.00 93.25 183 LEU A N 1
ATOM 1424 C CA . LEU A 1 183 ? -7.956 14.366 -13.355 1.00 93.25 183 LEU A CA 1
ATOM 1425 C C . LEU A 1 183 ? -6.890 13.368 -12.878 1.00 93.25 183 LEU A C 1
ATOM 1427 O O . LEU A 1 183 ? -6.072 12.908 -13.676 1.00 93.25 183 LEU A O 1
ATOM 1431 N N . ALA A 1 184 ? -6.910 12.987 -11.598 1.00 93.94 184 ALA A N 1
ATOM 1432 C CA . ALA A 1 184 ? -6.013 11.968 -11.059 1.00 93.94 184 ALA A CA 1
ATOM 1433 C C . ALA A 1 184 ? -6.212 10.608 -11.757 1.00 93.94 184 ALA A C 1
ATOM 1435 O O . ALA A 1 184 ? -5.237 9.923 -12.081 1.00 93.94 184 ALA A O 1
ATOM 1436 N N . ALA A 1 185 ? -7.459 10.226 -12.052 1.00 93.81 185 ALA A N 1
ATOM 1437 C CA . ALA A 1 185 ? -7.762 9.006 -12.796 1.00 93.81 185 ALA A CA 1
ATOM 1438 C C . ALA A 1 185 ? -7.283 9.068 -14.259 1.00 93.81 185 ALA A C 1
ATOM 1440 O O . ALA A 1 185 ? -6.687 8.104 -14.743 1.00 93.81 185 ALA A O 1
ATOM 1441 N N . GLN A 1 186 ? -7.488 10.193 -14.952 1.00 92.12 186 GLN A N 1
ATOM 1442 C CA . GLN A 1 186 ? -7.021 10.390 -16.332 1.00 92.12 186 GLN A CA 1
ATOM 1443 C C . GLN A 1 186 ? -5.487 10.341 -16.431 1.00 92.12 186 GLN A C 1
ATOM 1445 O O . GLN A 1 186 ? -4.936 9.726 -17.348 1.00 92.12 186 GLN A O 1
ATOM 1450 N N . LEU A 1 187 ? -4.780 10.927 -15.454 1.00 92.44 187 LEU A N 1
ATOM 1451 C CA . LEU A 1 187 ? -3.319 10.855 -15.363 1.00 92.44 187 LEU A CA 1
ATOM 1452 C C . LEU A 1 187 ? -2.836 9.403 -15.282 1.00 92.44 187 LEU A C 1
ATOM 1454 O O . LEU A 1 187 ? -1.966 9.022 -16.063 1.00 92.44 187 LEU A O 1
ATOM 1458 N N . ARG A 1 188 ? -3.434 8.580 -14.408 1.00 92.25 188 ARG A N 1
ATOM 1459 C CA . ARG A 1 188 ? -3.091 7.151 -14.249 1.00 92.25 188 ARG A CA 1
ATOM 1460 C C . ARG A 1 188 ? -3.343 6.316 -15.502 1.00 92.25 188 ARG A C 1
ATOM 1462 O O . ARG A 1 188 ? -2.612 5.365 -15.753 1.00 92.25 188 ARG A O 1
ATOM 1469 N N . LYS A 1 189 ? -4.358 6.666 -16.295 1.00 88.00 189 LYS A N 1
ATOM 1470 C CA . LYS A 1 189 ? -4.658 6.003 -17.575 1.00 88.00 189 LYS A CA 1
ATOM 1471 C C . LYS A 1 189 ? -3.737 6.437 -18.721 1.00 88.00 189 LYS A C 1
ATOM 1473 O O . LYS A 1 189 ? -3.800 5.851 -19.796 1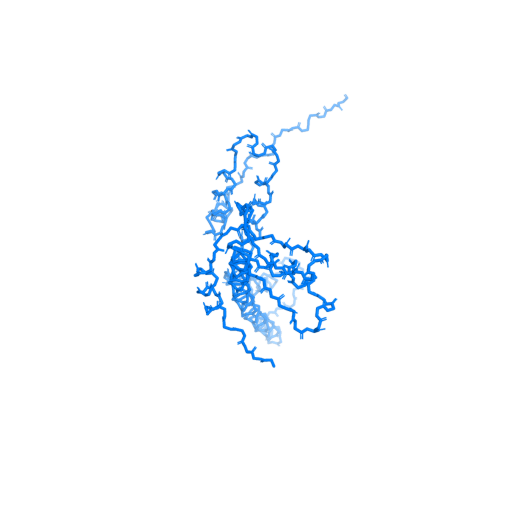.00 88.00 189 LYS A O 1
ATOM 1478 N N . GLY A 1 190 ? -2.901 7.459 -18.516 1.00 80.12 190 GLY A N 1
ATOM 1479 C CA . GLY A 1 190 ? -2.037 8.016 -19.559 1.00 80.12 190 GLY A CA 1
ATOM 1480 C C . GLY A 1 190 ? -2.780 8.857 -20.606 1.00 80.12 190 GLY A C 1
ATOM 1481 O O . GLY A 1 190 ? -2.197 9.210 -21.628 1.00 80.12 190 GLY A O 1
ATOM 1482 N N . GLU A 1 191 ? -4.042 9.222 -20.359 1.00 73.56 191 GLU A N 1
ATOM 1483 C CA . GLU A 1 191 ? -4.906 9.913 -21.331 1.00 73.56 191 GLU A CA 1
ATOM 1484 C C . GLU A 1 191 ? -4.421 11.345 -21.639 1.00 73.56 191 GLU A C 1
ATOM 1486 O O . GLU A 1 191 ? -4.585 11.823 -22.760 1.00 73.56 191 GLU A O 1
ATOM 1491 N N . LEU A 1 192 ? -3.739 12.010 -20.693 1.00 60.28 192 LEU A N 1
ATOM 1492 C CA . LEU A 1 192 ? -3.168 13.351 -20.903 1.00 60.28 192 LEU A CA 1
ATOM 1493 C C . LEU A 1 192 ? -1.833 13.364 -21.666 1.00 60.28 192 LEU A C 1
ATOM 1495 O O . LEU A 1 192 ? -1.491 14.391 -22.252 1.00 60.28 192 LEU A O 1
ATOM 1499 N N . HIS A 1 193 ? -1.065 12.269 -21.681 1.00 54.06 193 HIS A N 1
ATOM 1500 C CA . HIS A 1 193 ? 0.225 12.249 -22.389 1.00 54.06 193 HIS A CA 1
ATOM 1501 C C . HIS A 1 193 ? 0.017 12.330 -23.911 1.00 54.06 193 HIS A C 1
ATOM 1503 O O . HIS A 1 193 ? 0.717 13.072 -24.595 1.00 54.06 193 HIS A O 1
ATOM 1509 N N . MET A 1 194 ? -1.062 11.711 -24.409 1.00 49.44 194 MET A N 1
ATOM 1510 C CA . MET A 1 194 ? -1.480 11.801 -25.813 1.00 49.44 194 MET A CA 1
ATOM 1511 C C . MET A 1 194 ? -1.855 13.225 -26.261 1.00 49.44 194 MET A C 1
ATOM 1513 O O . MET A 1 194 ? -1.805 13.512 -27.453 1.00 49.44 194 MET A O 1
ATOM 1517 N N . MET A 1 195 ? -2.214 14.133 -25.343 1.00 44.81 195 MET A N 1
ATOM 1518 C CA . MET A 1 195 ? -2.546 15.525 -25.686 1.00 44.81 195 MET A CA 1
ATOM 1519 C C . MET A 1 195 ? -1.306 16.417 -25.853 1.00 44.81 195 MET A C 1
ATOM 1521 O O . MET A 1 195 ? -1.315 17.315 -26.696 1.00 44.81 195 MET A O 1
ATOM 1525 N N . PHE A 1 196 ? -0.236 16.163 -25.091 1.00 44.00 196 PHE A N 1
ATOM 1526 C CA . PHE A 1 196 ? 1.019 16.919 -25.198 1.00 44.00 196 PHE A CA 1
ATOM 1527 C C . PHE A 1 196 ? 1.890 16.437 -26.366 1.00 44.00 196 PHE A C 1
ATOM 1529 O O . PHE A 1 196 ? 2.442 17.273 -27.081 1.00 44.00 196 PHE A O 1
ATOM 1536 N N . ASP A 1 197 ? 1.930 15.127 -26.633 1.00 44.56 197 ASP A N 1
ATOM 1537 C CA . ASP A 1 197 ? 2.628 14.572 -27.805 1.00 44.56 197 ASP A CA 1
ATOM 1538 C C . ASP A 1 197 ? 1.935 14.938 -29.132 1.00 44.56 197 ASP A C 1
ATOM 1540 O O . ASP A 1 197 ? 2.580 15.015 -30.177 1.00 44.56 197 ASP A O 1
ATOM 1544 N N . ALA A 1 198 ? 0.633 15.253 -29.092 1.00 38.47 198 ALA A N 1
ATOM 1545 C CA . ALA A 1 198 ? -0.122 15.807 -30.218 1.00 38.47 198 ALA A CA 1
ATOM 1546 C C . ALA A 1 198 ? 0.087 17.325 -30.433 1.00 38.47 198 ALA A C 1
ATOM 1548 O O . ALA A 1 198 ? -0.573 17.919 -31.286 1.00 38.47 198 ALA A O 1
ATOM 1549 N N . GLY A 1 199 ? 0.988 17.975 -29.685 1.00 38.69 199 GLY A N 1
ATOM 1550 C CA . GLY A 1 199 ? 1.381 19.367 -29.929 1.00 38.69 199 GLY A CA 1
ATOM 1551 C C . GLY A 1 199 ? 0.328 20.424 -29.572 1.00 38.69 199 GLY A C 1
ATOM 1552 O O . GLY A 1 199 ? 0.405 21.548 -30.071 1.00 38.69 199 GLY A O 1
ATOM 1553 N N . ILE A 1 200 ? -0.646 20.123 -28.707 1.00 42.91 200 ILE A N 1
ATOM 1554 C CA . ILE A 1 200 ? -1.617 21.130 -28.258 1.00 42.91 200 ILE A CA 1
ATOM 1555 C C . ILE A 1 200 ? -1.013 21.934 -27.098 1.00 42.91 200 ILE A C 1
ATOM 1557 O O . ILE A 1 200 ? -1.108 21.565 -25.930 1.00 42.91 200 ILE A O 1
ATOM 1561 N N . HIS A 1 201 ? -0.381 23.064 -27.430 1.00 39.09 201 HIS A N 1
ATOM 1562 C CA . HIS A 1 201 ? -0.047 24.114 -26.464 1.00 39.09 201 HIS A CA 1
ATOM 1563 C C . HIS A 1 201 ? -1.337 24.641 -25.815 1.00 39.09 201 HIS A C 1
ATOM 1565 O O . HIS A 1 201 ? -2.223 25.151 -26.507 1.00 39.09 201 HIS A O 1
ATOM 1571 N N . ILE A 1 202 ? -1.434 24.572 -24.485 1.00 41.38 202 ILE A N 1
ATOM 1572 C CA . ILE A 1 202 ? -2.443 25.327 -23.736 1.00 41.38 202 ILE A CA 1
ATOM 1573 C C . ILE A 1 202 ? -2.152 26.811 -24.000 1.00 41.38 202 ILE A C 1
ATOM 1575 O O . ILE A 1 202 ? -1.139 27.337 -23.546 1.00 41.38 202 ILE A O 1
ATOM 1579 N N . LYS A 1 203 ? -3.010 27.479 -24.785 1.00 38.53 203 LYS A N 1
ATOM 1580 C CA . LYS A 1 203 ? -2.964 28.932 -25.018 1.00 38.53 203 LYS A CA 1
ATOM 1581 C C . LYS A 1 203 ? -3.131 29.646 -23.678 1.00 38.53 203 LYS A C 1
ATOM 1583 O O . LYS A 1 203 ? -4.253 29.871 -23.236 1.00 38.53 203 LYS A O 1
ATOM 1588 N N . GLY A 1 204 ? -2.017 29.968 -23.033 1.00 39.66 204 GLY A N 1
ATOM 1589 C CA . GLY A 1 204 ? -2.019 30.533 -21.692 1.00 39.66 204 GLY A CA 1
ATOM 1590 C C . GLY A 1 204 ? -0.948 31.578 -21.419 1.00 39.66 204 GLY A C 1
ATOM 1591 O O . GLY A 1 204 ? -0.834 31.965 -20.272 1.00 39.66 204 GLY A O 1
ATOM 1592 N N . GLU A 1 205 ? -0.189 32.065 -22.403 1.00 42.94 205 GLU A N 1
ATOM 1593 C CA . GLU A 1 205 ? 0.747 33.177 -22.182 1.00 42.94 205 GLU A CA 1
ATOM 1594 C C . GLU A 1 205 ? 0.903 34.035 -23.438 1.00 42.94 205 GLU A C 1
ATOM 1596 O O . GLU A 1 205 ? 1.834 33.858 -24.202 1.00 42.94 205 GLU A O 1
ATOM 1601 N N . GLU A 1 206 ? 0.002 34.996 -23.637 1.00 41.62 206 GLU A N 1
ATOM 1602 C CA . GLU A 1 206 ? 0.335 36.264 -24.299 1.00 41.62 206 GLU A CA 1
ATOM 1603 C C . GLU A 1 206 ? -0.634 37.338 -23.799 1.00 41.62 206 GLU A C 1
ATOM 1605 O O . GLU A 1 206 ? -1.681 37.570 -24.393 1.00 41.62 206 GLU A O 1
ATOM 1610 N N . HIS A 1 207 ? -0.307 38.006 -22.692 1.00 38.53 207 HIS A N 1
ATOM 1611 C CA . HIS A 1 207 ? -0.752 39.383 -22.460 1.00 38.53 207 HIS A CA 1
ATOM 1612 C C . HIS A 1 207 ? 0.468 40.247 -22.142 1.00 38.53 207 HIS A C 1
ATOM 1614 O O . HIS A 1 207 ? 0.789 40.544 -20.997 1.00 38.53 207 HIS A O 1
ATOM 1620 N N . GLY A 1 208 ? 1.153 40.606 -23.230 1.00 38.44 208 GLY A N 1
ATOM 1621 C CA . GLY A 1 208 ? 1.756 41.910 -23.489 1.00 38.44 208 GLY A CA 1
ATOM 1622 C C . GLY A 1 208 ? 2.323 42.682 -22.302 1.00 38.44 208 GLY A C 1
ATOM 1623 O O . GLY A 1 208 ? 1.639 43.498 -21.685 1.00 38.44 208 GLY A O 1
ATOM 1624 N N . ASN A 1 209 ? 3.635 42.552 -22.134 1.00 42.12 209 ASN A N 1
ATOM 1625 C CA . ASN A 1 209 ? 4.495 43.574 -21.558 1.00 42.12 209 ASN A CA 1
ATOM 1626 C C . ASN A 1 209 ? 4.348 44.880 -22.373 1.00 42.12 209 ASN A C 1
ATOM 1628 O O . ASN A 1 209 ? 5.011 45.067 -23.393 1.00 42.12 209 ASN A O 1
ATOM 1632 N N . LYS A 1 210 ? 3.431 45.772 -21.972 1.00 43.28 210 LYS A N 1
ATOM 1633 C CA . LYS A 1 210 ? 3.382 47.147 -22.486 1.00 43.28 210 LYS A CA 1
ATOM 1634 C C . LYS A 1 210 ? 4.326 48.013 -21.662 1.00 43.28 210 LYS A C 1
ATOM 1636 O O . LYS A 1 210 ? 4.033 48.414 -20.539 1.00 43.28 210 LYS A O 1
ATOM 1641 N N . THR A 1 211 ? 5.453 48.297 -22.293 1.00 44.41 211 THR A N 1
ATOM 1642 C CA . THR A 1 211 ? 6.445 49.325 -21.993 1.00 44.41 211 THR A CA 1
ATOM 1643 C C . THR A 1 211 ? 5.787 50.616 -21.481 1.00 44.41 211 THR A C 1
ATOM 1645 O O . THR A 1 211 ? 5.001 51.236 -22.198 1.00 44.41 211 THR A O 1
ATOM 1648 N N . ARG A 1 212 ? 6.127 51.058 -20.262 1.00 41.41 212 ARG A N 1
ATOM 1649 C CA . ARG A 1 212 ? 5.989 52.468 -19.863 1.00 41.41 212 ARG A CA 1
ATOM 1650 C C . ARG A 1 212 ? 7.310 53.170 -20.168 1.00 41.41 212 ARG A C 1
ATOM 1652 O O . ARG A 1 212 ? 8.340 52.798 -19.612 1.00 41.41 212 ARG A O 1
ATOM 1659 N N . ARG A 1 213 ? 7.251 54.127 -21.095 1.00 46.88 213 ARG A N 1
ATOM 1660 C CA . ARG A 1 213 ? 8.157 55.279 -21.105 1.00 46.88 213 ARG A CA 1
ATOM 1661 C C . ARG A 1 213 ? 7.834 56.177 -19.919 1.00 46.88 213 ARG A C 1
ATOM 1663 O O . ARG A 1 213 ? 6.641 56.200 -19.536 1.00 46.88 213 ARG A O 1
#

pLDDT: mean 83.6, std 16.3, range [38.44, 97.69]

Sequence (213 aa):
MSKINYQVLREIAKQATQGEWVAFISTGTGTYAVHTPGDKRCEDVIKWTGFDGQKNAENNARYIAAFNPAVVQALLDEREAQSKRIAEMETNLAALAAENARLKVMCE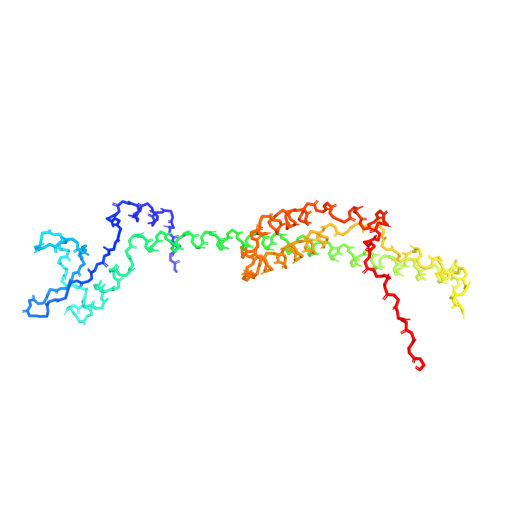DRRRFIMKGVQLGYIKVPKAETDPDLETIRIAISPQKPTPATDAFLAEVRAQGVEMMREHPSIKLCSLTHICDELAAQLRKGELHMMFDAGIHIKGEEHGNKTRR